Protein AF-A0A352C3V5-F1 (afdb_monomer)

pLDDT: mean 81.58, std 19.09, range [42.34, 98.75]

Foldseek 3Di:
DPPPPVVVVVVVVVVVVVVPPPPVVVVVPPCQLVVLVVCVVVLVLVVSLVRHPQLLSVLQSCVSVVVLVSNLVSLVVPDALSSLQSNLSSCVSVVVLVSSLVSLVVSCVRPVPPVVSVVSNVVSVVVVVVVVVVVVVVVVVVVVVVVVVVVVVVVVVVVVVVVVVVVPPDDPPVVVVVVVVCCVPDVVVVVVVVVVVVVVVVD

Secondary structure (DSSP, 8-state):
--SSSHHHHHHHHHTTTTTTS-THHHHHHHHHHHHHHHHHHTT-HHHHHHH--SHHHHHHHHHHTT-HHHHHHHTTT--SHHHHHHHHHHHHHTT-HHHHHHHHHHHHHH-TT-HHHHHHHHHHHHHHHHHHHHHHHHHHHHHHHHHHHHHHHHHHHHHHHHHHHHT--SHHHHHHHHHHTTTTT-HHHHHHHHHHHHHHTT-

Nearest PDB structures (foldseek):
  3rkv-assembly1_A  TM=8.839E-01  e=2.335E-01  Caenorhabditis elegans
  2pl2-assembly1_B  TM=7.282E-01  e=9.217E-02  Thermus thermophilus HB27
  3mkq-assembly1_E  TM=7.361E-01  e=1.280E-01  Saccharomyces cerevisiae YJM789
  3mkq-assembly1_A  TM=6.758E-01  e=2.906E-01  Saccharomyces cerevisiae YJM789
  3mkq-assembly1_C  TM=7.157E-01  e=4.501E-01  Saccharomyces cerevisiae YJM789

Solvent-accessible surface area (backbone atoms only — not comparable to full-atom values): 10988 Å² total; per-residue (Å²): 144,74,81,75,66,64,63,62,59,57,59,58,55,65,62,54,71,68,73,66,70,62,76,59,63,68,57,59,80,73,40,49,54,54,56,15,46,52,30,42,75,71,66,40,18,68,62,13,27,73,46,30,78,52,45,60,57,18,11,54,23,20,40,73,51,65,37,30,68,59,10,35,62,40,24,67,79,49,83,50,39,67,34,22,36,53,29,14,52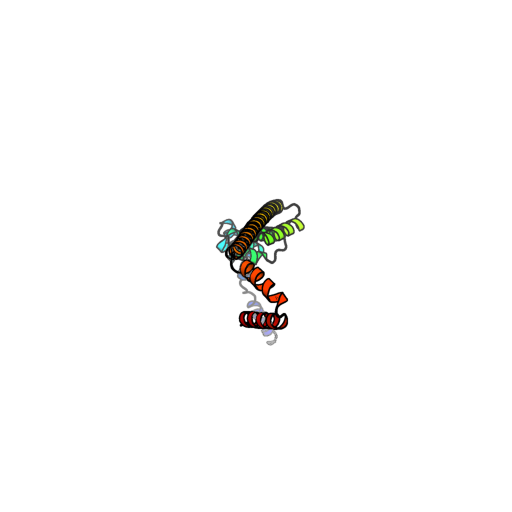,22,27,44,74,72,66,39,54,72,61,12,43,53,24,19,51,52,14,42,70,72,35,76,77,48,60,68,39,55,51,52,33,54,54,51,54,54,52,51,51,52,52,52,52,52,52,50,53,53,50,52,49,51,51,53,54,52,52,50,53,51,53,52,51,52,50,52,51,54,52,52,50,52,52,57,57,65,73,63,80,66,72,62,66,60,47,50,60,59,49,58,69,45,58,84,78,45,66,69,64,51,53,55,54,52,52,52,53,55,53,65,73,75,110

Sequence (203 aa):
MVSEIMGIALIKIVLFQFLMMPLFAASFWKNDNQEAYDLFQKGQYDKAHEQFLDSAWKGVAAYRAKDYLNAVQHLSQAETADDFYNLGNALAQMGQIEEAIKAYRKTLVIDAQHVDAAFNLQLLEHEQQKQEEQRKKEEEEKKRQEEQKRKEEEQRRKEEQKKQEQNTPGQNQQNNEQWLNFVDEDPAGLLKEKFKRDYQKSQ

Radius of gyration: 44.94 Å; Cα contacts (8 Å, |Δi|>4): 144; chains: 1; bounding box: 118×33×116 Å

Structure (mmCIF, N/CA/C/O backbone):
data_AF-A0A352C3V5-F1
#
_entry.id   AF-A0A352C3V5-F1
#
loop_
_atom_site.group_PDB
_atom_site.id
_atom_site.type_symbol
_atom_site.label_atom_id
_atom_site.label_alt_id
_atom_site.label_comp_id
_atom_site.label_asym_id
_atom_site.label_entity_id
_atom_site.label_seq_id
_atom_site.pdbx_PDB_ins_code
_atom_site.Cartn_x
_atom_site.Cartn_y
_atom_site.Cartn_z
_atom_site.occupancy
_atom_site.B_iso_or_equiv
_atom_site.auth_seq_id
_atom_site.auth_comp_id
_atom_site.auth_asym_id
_atom_site.auth_atom_id
_atom_site.pdbx_PDB_model_num
ATOM 1 N N . MET A 1 1 ? 78.768 -10.742 -32.906 1.00 56.84 1 MET A N 1
ATOM 2 C CA . MET A 1 1 ? 77.480 -10.165 -33.354 1.00 56.84 1 MET A CA 1
ATOM 3 C C . MET A 1 1 ? 76.361 -11.213 -33.303 1.00 56.84 1 MET A C 1
ATOM 5 O O . MET A 1 1 ? 75.769 -11.515 -34.326 1.00 56.84 1 MET A O 1
ATOM 9 N N . VAL A 1 2 ? 76.090 -11.817 -32.137 1.00 55.94 2 VAL A N 1
ATOM 10 C CA . VAL A 1 2 ? 75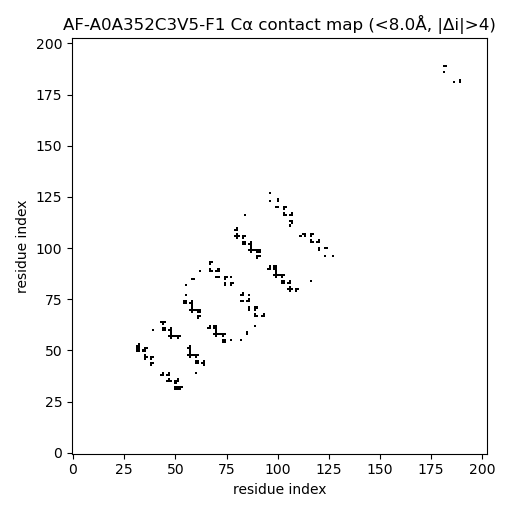.030 -12.852 -32.003 1.00 55.94 2 VAL A CA 1
ATOM 11 C C . VAL A 1 2 ? 74.112 -12.588 -30.792 1.00 55.94 2 VAL A C 1
ATOM 13 O O . VAL A 1 2 ? 73.089 -13.240 -30.632 1.00 55.94 2 VAL A O 1
ATOM 16 N N . SER A 1 3 ? 74.402 -11.580 -29.963 1.00 56.62 3 SER A N 1
ATOM 17 C CA . SER A 1 3 ? 73.650 -11.293 -28.732 1.00 56.62 3 SER A CA 1
ATOM 18 C C . SER A 1 3 ? 72.483 -10.307 -28.887 1.00 56.62 3 SER A C 1
ATOM 20 O O . SER A 1 3 ? 71.685 -10.198 -27.965 1.00 56.62 3 SER A O 1
ATOM 22 N N . GLU A 1 4 ? 72.326 -9.620 -30.024 1.00 54.12 4 GLU A N 1
ATOM 23 C CA . GLU A 1 4 ? 71.275 -8.592 -30.191 1.00 54.12 4 GLU A CA 1
ATOM 24 C C . GLU A 1 4 ? 69.998 -9.088 -30.894 1.00 54.12 4 GLU A C 1
ATOM 26 O O . GLU A 1 4 ? 68.962 -8.433 -30.826 1.00 54.12 4 GLU A O 1
ATOM 31 N N . ILE A 1 5 ? 70.011 -10.274 -31.513 1.00 55.06 5 ILE A N 1
ATOM 32 C CA . ILE A 1 5 ? 68.856 -10.772 -32.288 1.00 55.06 5 ILE A CA 1
ATOM 33 C C . ILE A 1 5 ? 67.866 -11.572 -31.414 1.00 55.06 5 ILE A C 1
ATOM 35 O O . ILE A 1 5 ? 66.671 -11.604 -31.707 1.00 55.06 5 ILE A O 1
ATOM 39 N N . MET A 1 6 ? 68.302 -12.150 -30.285 1.00 53.78 6 MET A N 1
ATOM 40 C CA . MET A 1 6 ? 67.405 -12.917 -29.400 1.00 53.78 6 MET A CA 1
ATOM 41 C C . MET A 1 6 ? 66.471 -12.053 -28.534 1.00 53.78 6 MET A C 1
ATOM 43 O O . MET A 1 6 ? 65.402 -12.523 -28.148 1.00 53.78 6 MET A O 1
ATOM 47 N N . GLY A 1 7 ? 66.810 -10.785 -28.269 1.00 48.66 7 GLY A N 1
ATOM 48 C CA . GLY A 1 7 ? 65.969 -9.890 -27.458 1.00 48.66 7 GLY A CA 1
ATOM 49 C C . GLY A 1 7 ? 64.680 -9.440 -28.158 1.00 48.66 7 GLY A C 1
ATOM 50 O O . GLY A 1 7 ? 63.644 -9.270 -27.520 1.00 48.66 7 GLY A O 1
ATOM 51 N N . ILE A 1 8 ? 64.706 -9.312 -29.488 1.00 50.62 8 ILE A N 1
ATOM 52 C CA . ILE A 1 8 ? 63.547 -8.859 -30.277 1.00 50.62 8 ILE A CA 1
ATOM 53 C C . ILE A 1 8 ? 62.562 -10.015 -30.540 1.00 50.62 8 ILE A C 1
ATOM 55 O O . ILE A 1 8 ? 61.361 -9.786 -30.696 1.00 50.62 8 ILE A O 1
ATOM 59 N N . ALA A 1 9 ? 63.035 -11.266 -30.532 1.00 51.03 9 ALA A N 1
ATOM 60 C CA . ALA A 1 9 ? 62.188 -12.442 -30.737 1.00 51.03 9 ALA A CA 1
ATOM 61 C C . ALA A 1 9 ? 61.285 -12.759 -29.525 1.00 51.03 9 ALA A C 1
ATOM 63 O O . ALA A 1 9 ? 60.145 -13.178 -29.712 1.00 51.03 9 ALA A O 1
ATOM 64 N N . LEU A 1 10 ? 61.738 -12.496 -28.292 1.00 49.19 10 LEU A N 1
ATOM 65 C CA . LEU A 1 10 ? 60.952 -12.764 -27.076 1.00 49.19 10 LEU A CA 1
ATOM 66 C C . LEU A 1 10 ? 59.860 -11.713 -26.803 1.00 49.19 10 LEU A C 1
ATOM 68 O O . LEU A 1 10 ? 58.781 -12.064 -26.330 1.00 49.19 10 LEU A O 1
ATOM 72 N N . ILE A 1 11 ? 60.072 -10.449 -27.183 1.00 48.44 11 ILE A N 1
ATOM 73 C CA . ILE A 1 11 ? 59.057 -9.386 -27.034 1.00 48.44 11 ILE A CA 1
ATOM 74 C C . ILE A 1 11 ? 57.885 -9.571 -28.016 1.00 48.44 11 ILE A C 1
ATOM 76 O O . ILE A 1 11 ? 56.749 -9.227 -27.695 1.00 48.44 11 ILE A O 1
ATOM 80 N N . LYS A 1 12 ? 58.111 -10.189 -29.183 1.00 46.47 12 LYS A N 1
ATOM 81 C CA . LYS A 1 12 ? 57.032 -10.468 -30.149 1.00 46.47 12 LYS A CA 1
ATOM 82 C C . LYS A 1 12 ? 56.140 -11.656 -29.771 1.00 46.47 12 LYS A C 1
ATOM 84 O O . LYS A 1 12 ? 55.017 -11.723 -30.260 1.00 46.47 12 LYS A O 1
ATOM 89 N N . ILE A 1 13 ? 56.591 -12.560 -28.898 1.00 51.34 13 ILE A N 1
ATOM 90 C CA . ILE A 1 13 ? 55.803 -13.738 -28.487 1.00 51.34 13 ILE A CA 1
ATOM 91 C C . ILE A 1 13 ? 54.943 -13.441 -27.246 1.00 51.34 13 ILE A C 1
ATOM 93 O O . ILE A 1 13 ? 53.818 -13.928 -27.163 1.00 51.34 13 ILE A O 1
ATOM 97 N N . VAL A 1 14 ? 55.375 -12.555 -26.341 1.00 49.22 14 VAL A N 1
ATOM 98 C CA . VAL A 1 14 ? 54.537 -12.119 -25.200 1.00 49.22 14 VAL A CA 1
ATOM 99 C C . VAL A 1 14 ? 53.409 -11.169 -25.639 1.00 49.22 14 VAL A C 1
ATOM 101 O O . VAL A 1 14 ? 52.323 -11.193 -25.066 1.00 49.22 14 VAL A O 1
ATOM 104 N N . LEU A 1 15 ? 53.596 -10.407 -26.723 1.00 49.50 15 LEU A N 1
ATOM 105 C CA . LEU A 1 15 ? 52.536 -9.577 -27.316 1.00 49.50 15 LEU A CA 1
ATOM 106 C C . LEU A 1 15 ? 51.502 -10.371 -28.135 1.00 49.50 15 LEU A C 1
ATOM 108 O O . LEU A 1 15 ? 50.443 -9.835 -28.455 1.00 49.50 15 LEU A O 1
ATOM 112 N N . PHE A 1 16 ? 51.761 -11.645 -28.447 1.00 50.09 16 PHE A N 1
ATOM 113 C CA . PHE A 1 16 ? 50.809 -12.491 -29.173 1.00 50.09 16 PHE A CA 1
ATOM 114 C C . PHE A 1 16 ? 49.821 -13.219 -28.243 1.00 50.09 16 PHE A C 1
ATOM 116 O O . PHE A 1 16 ? 48.714 -13.543 -28.663 1.00 50.09 16 PHE A O 1
ATOM 123 N N . GLN A 1 17 ? 50.149 -13.410 -26.959 1.00 49.31 17 GLN A N 1
ATOM 124 C CA . GLN A 1 17 ? 49.212 -14.006 -25.990 1.00 49.31 17 GLN A CA 1
ATOM 125 C C . GLN A 1 17 ? 48.148 -13.031 -25.463 1.00 49.31 17 GLN A C 1
ATOM 127 O O . GLN A 1 17 ? 47.177 -13.467 -24.853 1.00 49.31 17 GLN A O 1
ATOM 132 N N . PHE A 1 18 ? 48.279 -11.731 -25.737 1.00 50.84 18 PHE A N 1
ATOM 133 C CA . PHE A 1 18 ? 47.249 -10.735 -25.417 1.00 50.84 18 PHE A CA 1
ATOM 134 C C . PHE A 1 18 ? 46.316 -10.415 -26.599 1.00 50.84 18 PHE A C 1
ATOM 136 O O . PHE A 1 18 ? 45.373 -9.644 -26.444 1.00 50.84 18 PHE A O 1
ATOM 143 N N . LEU A 1 19 ? 46.538 -11.031 -27.768 1.00 50.50 19 LEU A N 1
ATOM 144 C CA . LEU A 1 19 ? 45.722 -10.848 -28.977 1.00 50.50 19 LEU A CA 1
ATOM 145 C C . LEU A 1 19 ? 44.717 -11.995 -29.206 1.00 50.50 19 LEU A C 1
ATOM 147 O O . LEU A 1 19 ? 44.298 -12.253 -30.328 1.00 50.50 19 LEU A O 1
ATOM 151 N N . MET A 1 20 ? 44.354 -12.701 -28.137 1.00 54.84 20 MET A N 1
ATOM 152 C CA . MET A 1 20 ? 43.269 -13.685 -28.100 1.00 54.84 20 MET A CA 1
ATOM 153 C C . MET A 1 20 ? 42.419 -13.488 -26.835 1.00 54.84 20 MET A C 1
ATOM 155 O O . MET A 1 20 ? 41.923 -14.448 -26.254 1.00 54.84 20 MET A O 1
ATOM 159 N N . MET A 1 21 ? 42.225 -12.242 -26.378 1.00 57.19 21 MET A N 1
ATOM 160 C CA . MET A 1 21 ? 41.003 -11.963 -25.620 1.00 57.19 21 MET A CA 1
ATOM 161 C C . MET A 1 21 ? 39.846 -12.145 -26.606 1.00 57.19 21 MET A C 1
ATOM 163 O O . MET A 1 21 ? 39.818 -11.454 -27.628 1.00 57.19 21 MET A O 1
ATOM 167 N N . PRO A 1 22 ? 38.928 -13.098 -26.380 1.00 56.19 22 PRO A N 1
ATOM 168 C CA . PRO A 1 22 ? 37.869 -13.346 -27.333 1.00 56.19 22 PRO A CA 1
ATOM 169 C C . PRO A 1 22 ? 37.024 -12.075 -27.445 1.00 56.19 22 PRO A C 1
ATOM 171 O O . PRO A 1 22 ? 36.524 -11.555 -26.447 1.00 56.19 22 PRO A O 1
ATOM 174 N N . LEU A 1 23 ? 36.808 -11.612 -28.678 1.00 51.09 23 LEU A N 1
ATOM 175 C CA . LEU A 1 23 ? 35.858 -10.545 -29.026 1.00 51.09 23 LEU A CA 1
ATOM 176 C C . LEU A 1 23 ? 34.419 -10.825 -28.524 1.00 51.09 23 LEU A C 1
ATOM 178 O O . LEU A 1 23 ? 33.556 -9.957 -28.603 1.00 51.09 23 LEU A O 1
ATOM 182 N N . PHE A 1 24 ? 34.163 -12.005 -27.950 1.00 52.75 24 PHE A N 1
ATOM 183 C CA . PHE A 1 24 ? 32.934 -12.351 -27.238 1.00 52.75 24 PHE A CA 1
ATOM 184 C C . PHE A 1 24 ? 32.713 -11.569 -25.941 1.00 52.75 24 PHE A C 1
ATOM 186 O O . PHE A 1 24 ? 31.561 -11.361 -25.573 1.00 52.75 24 PHE A O 1
ATOM 193 N N . ALA A 1 25 ? 33.761 -11.075 -25.271 1.00 49.25 25 ALA A N 1
ATOM 194 C CA . ALA A 1 25 ? 33.564 -10.280 -24.059 1.00 49.25 25 ALA A CA 1
ATOM 195 C C . ALA A 1 25 ? 32.807 -8.971 -24.354 1.00 49.25 25 ALA A C 1
ATOM 197 O O . ALA A 1 25 ? 32.000 -8.533 -23.549 1.00 49.25 25 ALA A O 1
ATOM 198 N N . ALA A 1 26 ? 32.981 -8.370 -25.534 1.00 42.34 26 ALA A N 1
ATOM 199 C CA . ALA A 1 26 ? 32.287 -7.130 -25.883 1.00 42.34 26 ALA A CA 1
ATOM 200 C C . ALA A 1 26 ? 30.808 -7.336 -26.281 1.00 42.34 26 ALA A C 1
ATOM 202 O O . ALA A 1 26 ? 30.010 -6.417 -26.117 1.00 42.34 26 ALA A O 1
ATOM 203 N N . SER A 1 27 ? 30.428 -8.528 -26.769 1.00 50.97 27 SER A N 1
ATOM 204 C CA . SER A 1 27 ? 29.013 -8.886 -27.004 1.00 50.97 27 SER A CA 1
ATOM 205 C C . SER A 1 27 ? 28.277 -9.270 -25.719 1.00 50.97 27 SER A C 1
ATOM 207 O O . SER A 1 27 ? 27.066 -9.101 -25.645 1.00 50.97 27 SER A O 1
ATOM 209 N N . PHE A 1 28 ? 29.007 -9.742 -24.706 1.00 52.03 28 PHE A N 1
ATOM 210 C CA . PHE A 1 28 ? 28.458 -10.172 -23.420 1.00 52.03 28 PHE A CA 1
ATOM 211 C C . PHE A 1 28 ? 27.868 -9.008 -22.605 1.00 52.03 28 PHE A C 1
ATOM 213 O O . PHE A 1 28 ? 26.793 -9.129 -22.055 1.00 52.03 28 PHE A O 1
ATOM 220 N N . TRP A 1 29 ? 28.507 -7.834 -22.578 1.00 51.47 29 TRP A N 1
ATOM 221 C CA . TRP A 1 29 ? 28.083 -6.736 -21.687 1.00 51.47 29 TRP A CA 1
ATOM 222 C C . TRP A 1 29 ? 27.046 -5.770 -22.280 1.00 51.47 29 TRP A C 1
ATOM 224 O O . TRP A 1 29 ? 26.610 -4.848 -21.594 1.00 51.47 29 TRP A O 1
ATOM 234 N N . LYS A 1 30 ? 26.675 -5.918 -23.559 1.00 51.06 30 LYS A N 1
ATOM 235 C CA . LYS A 1 30 ? 25.837 -4.929 -24.264 1.00 51.06 30 LYS A CA 1
ATOM 236 C C . LYS A 1 30 ? 24.496 -5.472 -24.771 1.00 51.06 30 LYS A C 1
ATOM 238 O O . LYS A 1 30 ? 23.677 -4.670 -25.207 1.00 51.06 30 LYS A O 1
ATOM 243 N N . ASN A 1 31 ? 24.265 -6.787 -24.700 1.00 58.75 31 ASN A N 1
ATOM 244 C CA . ASN A 1 31 ? 23.056 -7.436 -25.226 1.00 58.75 31 ASN A CA 1
ATOM 245 C C . ASN A 1 31 ? 22.080 -7.935 -24.139 1.00 58.75 31 ASN A C 1
ATOM 247 O O . ASN A 1 31 ? 20.909 -8.145 -24.433 1.00 58.75 31 ASN A O 1
ATOM 251 N N . ASP A 1 32 ? 22.516 -8.076 -22.885 1.00 63.25 32 ASP A N 1
ATOM 252 C CA . ASP A 1 32 ? 21.699 -8.723 -21.841 1.00 63.25 32 ASP A CA 1
ATOM 253 C C . ASP A 1 32 ? 20.370 -7.990 -21.576 1.00 63.25 32 ASP A C 1
ATOM 255 O O . ASP A 1 32 ? 19.311 -8.605 -21.471 1.00 63.25 32 ASP A O 1
ATOM 259 N N . ASN A 1 33 ? 20.383 -6.651 -21.586 1.00 73.00 33 ASN A N 1
ATOM 260 C CA . ASN A 1 33 ? 19.151 -5.867 -21.455 1.00 73.00 33 ASN A CA 1
ATOM 261 C C . ASN A 1 33 ? 18.271 -5.909 -22.715 1.00 73.00 33 ASN A C 1
ATOM 263 O O . ASN A 1 33 ? 17.070 -5.673 -22.613 1.00 73.00 33 ASN A O 1
ATOM 267 N N . GLN A 1 34 ? 18.838 -6.182 -23.894 1.00 80.69 34 GLN A N 1
ATOM 268 C CA . GLN A 1 34 ? 18.073 -6.238 -25.139 1.00 80.69 34 GLN A CA 1
ATOM 269 C C . GLN A 1 34 ? 17.251 -7.529 -25.216 1.00 80.69 34 GLN A C 1
ATOM 271 O O . GLN A 1 34 ? 16.076 -7.470 -25.566 1.00 80.69 34 GLN A O 1
ATOM 276 N N . GLU A 1 35 ? 17.819 -8.671 -24.820 1.00 85.88 35 GLU A N 1
ATOM 277 C CA . GLU A 1 35 ? 17.061 -9.925 -24.719 1.00 85.88 35 GLU A CA 1
ATOM 278 C C . GLU A 1 35 ? 15.945 -9.822 -23.667 1.00 85.88 35 GLU A C 1
ATOM 280 O O . GLU A 1 35 ? 14.788 -10.144 -23.955 1.00 85.88 35 GLU A O 1
ATOM 285 N N . ALA A 1 36 ? 16.260 -9.290 -22.481 1.00 88.81 36 ALA A N 1
ATOM 286 C CA . ALA A 1 36 ? 15.272 -9.054 -21.430 1.00 88.81 36 ALA A CA 1
ATOM 287 C C . ALA A 1 36 ? 14.145 -8.116 -21.899 1.00 88.81 36 ALA A C 1
ATOM 289 O O . ALA A 1 36 ? 12.965 -8.363 -21.636 1.00 88.81 36 ALA A O 1
ATOM 290 N N . TYR A 1 37 ? 14.486 -7.070 -22.658 1.00 87.88 37 TYR A N 1
ATOM 291 C CA . TYR A 1 37 ? 13.506 -6.169 -23.256 1.00 87.88 37 TYR A CA 1
ATOM 292 C C . TYR A 1 37 ? 12.655 -6.864 -24.324 1.00 87.88 37 TYR A C 1
ATOM 294 O O . TYR A 1 37 ? 11.437 -6.697 -24.330 1.00 87.88 37 TYR A O 1
ATOM 302 N N . ASP A 1 38 ? 13.239 -7.703 -25.179 1.00 89.88 38 ASP A N 1
ATOM 303 C CA . ASP A 1 38 ? 12.486 -8.497 -26.154 1.00 89.88 38 ASP A CA 1
ATOM 304 C C . ASP A 1 38 ? 11.498 -9.453 -25.467 1.00 89.88 38 ASP A C 1
ATOM 306 O O . ASP A 1 38 ? 10.365 -9.620 -25.931 1.00 89.88 38 ASP A O 1
ATOM 310 N N . LEU A 1 39 ? 11.898 -10.079 -24.355 1.00 93.69 39 LEU A N 1
ATOM 311 C CA . LEU A 1 39 ? 11.007 -10.891 -23.521 1.00 93.69 39 LEU A CA 1
ATOM 312 C C . LEU A 1 39 ? 9.877 -10.044 -22.934 1.00 93.69 39 LEU A C 1
ATOM 314 O O . LEU A 1 39 ? 8.713 -10.446 -23.006 1.00 93.69 39 LEU A O 1
ATOM 318 N N . PHE A 1 40 ? 10.200 -8.857 -22.421 1.00 92.19 40 PHE A N 1
ATOM 319 C CA . PHE A 1 40 ? 9.226 -7.910 -21.889 1.00 92.19 40 PHE A CA 1
ATOM 320 C C . PHE A 1 40 ? 8.199 -7.491 -22.953 1.00 92.19 40 PHE A C 1
ATOM 322 O O . PHE A 1 40 ? 6.996 -7.525 -22.697 1.00 92.19 40 PHE A O 1
ATOM 329 N N . GLN A 1 41 ? 8.643 -7.172 -24.173 1.00 92.12 41 GLN A N 1
ATOM 330 C CA . GLN A 1 41 ? 7.762 -6.815 -25.293 1.00 92.12 41 GLN A CA 1
ATOM 331 C C . GLN A 1 41 ? 6.864 -7.979 -25.728 1.00 92.12 41 GLN A C 1
ATOM 333 O O . GLN A 1 41 ? 5.713 -7.776 -26.111 1.00 92.12 41 GLN A O 1
ATOM 338 N N . LYS A 1 42 ? 7.356 -9.218 -25.622 1.00 96.25 42 LYS A N 1
ATOM 339 C CA . LYS A 1 42 ? 6.574 -10.442 -25.870 1.00 96.25 42 LYS A CA 1
ATOM 340 C C . LYS A 1 42 ? 5.623 -10.796 -24.718 1.00 96.25 42 LYS A C 1
ATOM 342 O O . LYS A 1 42 ? 4.948 -11.821 -24.799 1.00 96.25 42 LYS A O 1
ATOM 347 N N . GLY A 1 43 ? 5.584 -10.001 -23.647 1.00 94.12 43 GLY A N 1
ATOM 348 C CA . GLY A 1 43 ? 4.766 -10.249 -22.459 1.00 94.12 43 GLY A CA 1
ATOM 349 C C . GLY A 1 43 ? 5.294 -11.360 -21.547 1.00 94.12 43 GLY A C 1
ATOM 350 O O . GLY A 1 43 ? 4.584 -11.802 -20.649 1.00 94.12 43 GLY A O 1
ATOM 351 N N . GLN A 1 44 ? 6.527 -11.831 -21.758 1.00 96.88 44 GLN A N 1
ATOM 352 C CA . GLN A 1 44 ? 7.168 -12.859 -20.931 1.00 96.88 44 GLN A CA 1
ATOM 353 C C . GLN A 1 44 ? 7.819 -12.217 -19.701 1.00 96.88 44 GLN A C 1
ATOM 355 O O . GLN A 1 44 ? 9.037 -12.254 -19.535 1.00 96.88 44 GLN A O 1
ATOM 360 N N . TYR A 1 45 ? 6.996 -11.591 -18.860 1.00 96.25 45 TYR A N 1
ATOM 361 C CA . TYR A 1 45 ? 7.458 -10.755 -17.755 1.00 96.25 45 TYR A CA 1
ATOM 362 C C . TYR A 1 45 ? 8.225 -11.528 -16.679 1.00 96.25 45 TYR A C 1
ATOM 364 O O . TYR A 1 45 ? 9.233 -11.012 -16.205 1.00 96.25 45 TYR A O 1
ATOM 372 N N . ASP A 1 46 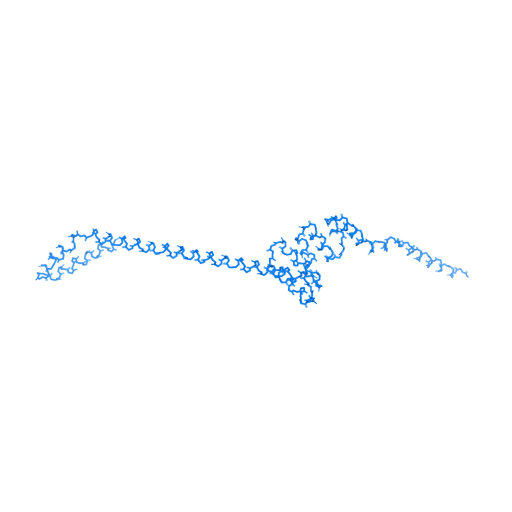? 7.813 -12.766 -16.376 1.00 95.25 46 ASP A N 1
ATOM 373 C CA . ASP A 1 46 ? 8.505 -13.651 -15.424 1.00 95.25 46 ASP A CA 1
ATOM 374 C C . ASP A 1 46 ? 9.979 -13.834 -15.815 1.00 95.25 46 ASP A C 1
ATOM 376 O O . ASP A 1 46 ? 10.894 -13.616 -15.032 1.00 95.25 46 ASP A O 1
ATOM 380 N N . LYS A 1 47 ? 10.237 -14.132 -17.092 1.00 94.38 47 LYS A N 1
ATOM 381 C CA . LYS A 1 47 ? 11.610 -14.295 -17.589 1.00 94.38 47 LYS A CA 1
ATOM 382 C C . LYS A 1 47 ? 12.338 -12.961 -17.713 1.00 94.38 47 LYS A C 1
ATOM 384 O O . LYS A 1 47 ? 13.537 -12.885 -17.471 1.00 94.38 47 LYS A O 1
ATOM 389 N N . ALA A 1 48 ? 11.626 -11.911 -18.120 1.00 92.94 48 ALA A N 1
ATOM 390 C CA . ALA A 1 48 ? 12.226 -10.601 -18.324 1.00 92.94 48 ALA A CA 1
ATOM 391 C C . ALA A 1 48 ? 12.810 -10.037 -17.020 1.00 92.94 48 ALA A C 1
ATOM 393 O O . ALA A 1 48 ? 13.930 -9.531 -17.030 1.00 92.94 48 ALA A O 1
ATOM 394 N N . HIS A 1 49 ? 12.098 -10.151 -15.890 1.00 90.12 49 HIS A N 1
ATOM 395 C CA . HIS A 1 49 ? 12.582 -9.590 -14.623 1.00 90.12 49 HIS A CA 1
ATOM 396 C C . HIS A 1 49 ? 13.778 -10.351 -14.034 1.00 90.12 49 HIS A C 1
ATOM 398 O O . HIS A 1 49 ? 14.557 -9.770 -13.280 1.00 90.12 49 HIS A O 1
ATOM 404 N N . GLU A 1 50 ? 13.958 -11.626 -14.384 1.00 90.88 50 GLU A N 1
ATOM 405 C CA . GLU A 1 50 ? 15.158 -12.389 -14.028 1.00 90.88 50 GLU A CA 1
ATOM 406 C C . GLU A 1 50 ? 16.383 -11.945 -14.840 1.00 90.88 50 GLU A C 1
ATOM 408 O O . GLU A 1 50 ? 17.501 -11.957 -14.321 1.00 90.88 50 GLU A O 1
ATOM 413 N N . GLN A 1 51 ? 16.174 -11.535 -16.098 1.00 90.62 51 GLN A N 1
ATOM 414 C CA . GLN A 1 51 ? 17.251 -11.225 -17.042 1.00 90.62 51 GLN A CA 1
ATOM 415 C C . GLN A 1 51 ? 17.672 -9.755 -17.085 1.00 90.62 51 GLN A C 1
ATOM 417 O O . GLN A 1 51 ? 18.829 -9.480 -17.403 1.00 90.62 51 GLN A O 1
ATOM 422 N N . PHE A 1 52 ? 16.778 -8.805 -16.784 1.00 90.69 52 PHE A N 1
ATOM 423 C CA . PHE A 1 52 ? 17.166 -7.393 -16.731 1.00 90.69 52 PHE A CA 1
ATOM 424 C C . PHE A 1 52 ? 18.354 -7.212 -15.788 1.00 90.69 52 PHE A C 1
ATOM 426 O O . PHE A 1 52 ? 18.414 -7.848 -14.747 1.00 90.69 52 PHE A O 1
ATOM 433 N N . LEU A 1 53 ? 19.309 -6.347 -16.117 1.00 88.81 53 LEU A N 1
ATOM 434 C CA . LEU A 1 53 ? 20.388 -6.000 -15.183 1.00 88.81 53 LEU A CA 1
ATOM 435 C C . LEU A 1 53 ? 20.039 -4.753 -14.370 1.00 88.81 53 LEU A C 1
ATOM 437 O O . LEU A 1 53 ? 20.399 -4.653 -13.198 1.00 88.81 53 LEU A O 1
ATOM 441 N N . ASP A 1 54 ? 19.309 -3.831 -14.993 1.00 88.31 54 ASP A N 1
ATOM 442 C CA . ASP A 1 54 ? 18.852 -2.596 -14.374 1.00 88.31 54 ASP A CA 1
ATOM 443 C C . ASP A 1 54 ? 17.737 -2.855 -13.347 1.00 88.31 54 ASP A C 1
ATOM 445 O O . ASP A 1 54 ? 16.752 -3.541 -13.634 1.00 88.31 54 ASP A O 1
ATOM 449 N N . SER A 1 55 ? 17.894 -2.309 -12.138 1.00 92.19 55 SER A N 1
ATOM 450 C CA . SER A 1 55 ? 16.974 -2.576 -11.026 1.00 92.19 55 SER A CA 1
ATOM 451 C C . SER A 1 55 ? 15.578 -2.002 -11.274 1.00 92.19 55 SER A C 1
ATOM 453 O O . SER A 1 55 ? 14.589 -2.647 -10.925 1.00 92.19 55 SER A O 1
ATOM 455 N N . ALA A 1 56 ? 15.469 -0.837 -11.919 1.00 89.88 56 ALA A N 1
ATOM 456 C CA . ALA A 1 56 ? 14.171 -0.252 -12.232 1.00 89.88 56 ALA A CA 1
ATOM 457 C C . ALA A 1 56 ? 13.416 -1.128 -13.241 1.00 89.88 56 ALA A C 1
ATOM 459 O O . ALA A 1 56 ? 12.263 -1.494 -13.005 1.00 89.88 56 ALA A O 1
ATOM 460 N N . TRP A 1 57 ? 14.087 -1.583 -14.304 1.00 92.94 57 TRP A N 1
ATOM 461 C CA . TRP A 1 57 ? 13.490 -2.503 -15.277 1.00 92.94 57 TRP A CA 1
ATOM 462 C C . TRP A 1 57 ? 13.133 -3.869 -14.690 1.00 92.94 57 TRP A C 1
ATOM 464 O O . TRP A 1 57 ? 12.063 -4.393 -15.013 1.00 92.94 57 TRP A O 1
ATOM 474 N N . LYS A 1 58 ? 13.951 -4.423 -13.782 1.00 95.25 58 LYS A N 1
ATOM 475 C CA 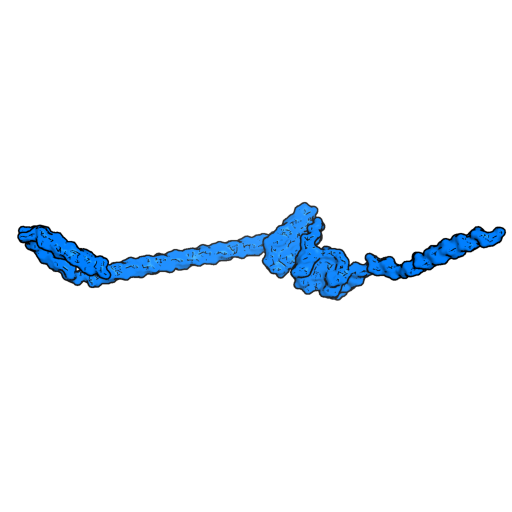. LYS A 1 58 ? 13.563 -5.612 -13.001 1.00 95.25 58 LYS A CA 1
ATOM 476 C C . LYS A 1 58 ? 12.269 -5.368 -12.240 1.00 95.25 58 LYS A C 1
ATOM 478 O O . LYS A 1 58 ? 11.361 -6.190 -12.300 1.00 95.25 58 LYS A O 1
ATOM 483 N N . GLY A 1 59 ? 12.168 -4.229 -11.557 1.00 95.25 59 GLY A N 1
ATOM 484 C CA . GLY A 1 59 ? 10.986 -3.854 -10.793 1.00 95.25 59 GLY A CA 1
ATOM 485 C C . GLY A 1 59 ? 9.731 -3.732 -11.652 1.00 95.25 59 GLY A C 1
ATOM 486 O O . GLY A 1 59 ? 8.691 -4.305 -11.326 1.00 95.25 59 GLY A O 1
ATOM 487 N N . VAL A 1 60 ? 9.836 -3.048 -12.793 1.00 95.56 60 VAL A N 1
ATOM 488 C CA . VAL A 1 60 ? 8.734 -2.895 -13.754 1.00 95.56 60 VAL A CA 1
ATOM 489 C C . VAL A 1 60 ? 8.314 -4.247 -14.332 1.00 95.56 60 VAL A C 1
ATOM 491 O O . VAL A 1 60 ? 7.120 -4.538 -14.415 1.00 95.56 60 VAL A O 1
ATOM 494 N N . ALA A 1 61 ? 9.266 -5.098 -14.713 1.00 95.62 61 ALA A N 1
ATOM 495 C CA . ALA A 1 61 ? 8.978 -6.434 -15.222 1.00 95.62 61 ALA A CA 1
ATOM 496 C C . ALA A 1 61 ? 8.339 -7.335 -14.153 1.00 95.62 61 ALA A C 1
ATOM 498 O O . ALA A 1 61 ? 7.319 -7.961 -14.436 1.00 95.62 61 ALA A O 1
ATOM 499 N N . ALA A 1 62 ? 8.842 -7.323 -12.917 1.00 97.19 62 ALA A N 1
ATOM 500 C CA . ALA A 1 62 ? 8.252 -8.055 -11.797 1.00 97.19 62 ALA A CA 1
ATOM 501 C C . ALA A 1 62 ? 6.816 -7.579 -11.508 1.00 97.19 62 ALA A C 1
ATOM 503 O O . ALA A 1 62 ? 5.904 -8.391 -11.360 1.00 97.19 62 ALA A O 1
ATOM 504 N N . TYR A 1 63 ? 6.562 -6.265 -11.553 1.00 97.56 63 TYR A N 1
ATOM 505 C CA . TYR A 1 63 ? 5.209 -5.718 -11.416 1.00 97.56 63 TYR A CA 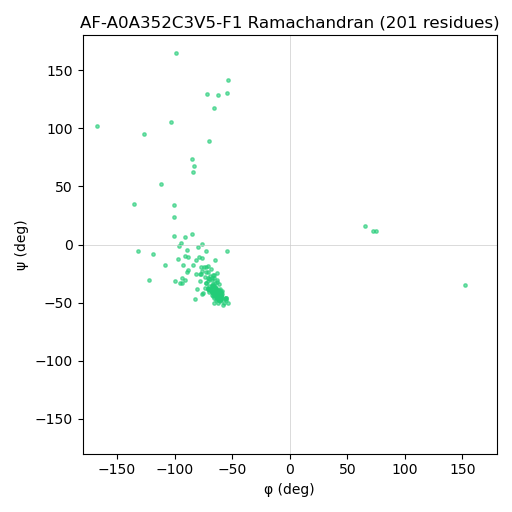1
ATOM 506 C C . TYR A 1 63 ? 4.265 -6.246 -12.505 1.00 97.56 63 TYR A C 1
ATOM 508 O O . TYR A 1 63 ? 3.131 -6.639 -12.221 1.00 97.56 63 TYR A O 1
ATOM 516 N N . ARG A 1 64 ? 4.725 -6.289 -13.763 1.00 95.94 64 ARG A N 1
ATOM 517 C CA . ARG A 1 64 ? 3.945 -6.830 -14.890 1.00 95.94 64 ARG A CA 1
ATOM 518 C C . ARG A 1 64 ? 3.717 -8.340 -14.776 1.00 95.94 64 ARG A C 1
ATOM 520 O O . ARG A 1 64 ? 2.659 -8.812 -15.188 1.00 95.94 64 ARG A O 1
ATOM 527 N N . ALA A 1 65 ? 4.651 -9.063 -14.163 1.00 97.12 65 ALA A N 1
ATOM 528 C CA . ALA A 1 65 ? 4.510 -10.468 -13.780 1.00 97.12 65 ALA A CA 1
ATOM 529 C C . ALA A 1 65 ? 3.567 -10.683 -12.576 1.00 97.12 65 ALA A C 1
ATOM 531 O O . ALA A 1 65 ? 3.236 -11.817 -12.246 1.00 97.12 65 ALA A O 1
ATOM 532 N N . LYS A 1 66 ? 3.078 -9.602 -11.943 1.00 97.38 66 LYS A N 1
ATOM 533 C CA . LYS A 1 66 ? 2.313 -9.607 -10.680 1.00 97.38 66 LYS A CA 1
ATOM 534 C C . LYS A 1 66 ? 3.114 -10.090 -9.469 1.00 97.38 66 LYS A C 1
ATOM 536 O O . LYS A 1 66 ? 2.540 -10.363 -8.416 1.00 97.38 66 LYS A O 1
ATOM 541 N N . ASP A 1 67 ? 4.434 -10.134 -9.591 1.00 97.62 67 ASP A N 1
ATOM 542 C CA . ASP A 1 67 ? 5.346 -10.357 -8.479 1.00 97.62 67 ASP A CA 1
ATOM 543 C C . ASP A 1 67 ? 5.640 -9.022 -7.785 1.00 97.62 67 ASP A C 1
ATOM 545 O O . ASP A 1 67 ? 6.688 -8.389 -7.946 1.00 97.62 67 ASP A O 1
ATOM 549 N N . TYR A 1 68 ? 4.643 -8.540 -7.046 1.00 98.00 68 TYR A N 1
ATOM 550 C CA . TYR A 1 68 ? 4.702 -7.218 -6.430 1.00 98.00 68 TYR A CA 1
ATOM 551 C C . TYR A 1 68 ? 5.758 -7.124 -5.328 1.00 98.00 68 TYR A C 1
ATOM 553 O O . TYR A 1 68 ? 6.335 -6.057 -5.131 1.00 98.00 68 TYR A O 1
ATOM 561 N N . LEU A 1 69 ? 6.058 -8.234 -4.648 1.00 97.62 69 LEU A N 1
ATOM 562 C CA . LEU A 1 69 ? 7.081 -8.263 -3.608 1.00 97.62 69 LEU A CA 1
ATOM 563 C C . LEU A 1 69 ? 8.469 -8.009 -4.206 1.00 97.62 69 LEU A C 1
ATOM 565 O O . LEU A 1 69 ? 9.182 -7.121 -3.733 1.00 97.62 69 LEU A O 1
ATOM 569 N N . ASN A 1 70 ? 8.829 -8.733 -5.272 1.00 97.19 70 ASN A N 1
ATOM 570 C CA . ASN A 1 70 ? 10.094 -8.485 -5.961 1.00 97.19 70 ASN A CA 1
ATOM 571 C C . ASN A 1 70 ? 10.100 -7.116 -6.649 1.00 97.19 70 ASN A C 1
ATOM 573 O O . ASN A 1 70 ? 11.129 -6.440 -6.640 1.00 97.19 70 ASN A O 1
ATOM 577 N N . ALA A 1 71 ? 8.959 -6.648 -7.166 1.00 97.94 71 ALA A N 1
ATOM 578 C CA . ALA A 1 71 ? 8.854 -5.297 -7.714 1.00 97.94 71 ALA A CA 1
ATOM 579 C C . ALA A 1 71 ? 9.238 -4.226 -6.680 1.00 97.94 71 ALA A C 1
ATOM 581 O O . ALA A 1 71 ? 10.103 -3.393 -6.950 1.00 97.94 71 ALA A O 1
ATOM 582 N N . VAL A 1 72 ? 8.664 -4.287 -5.473 1.00 98.25 72 VAL A N 1
ATOM 583 C CA . VAL A 1 72 ? 9.002 -3.375 -4.367 1.00 98.25 72 VAL A CA 1
ATOM 584 C C . VAL A 1 72 ? 10.472 -3.502 -3.972 1.00 98.25 72 VAL A C 1
ATOM 586 O O . VAL A 1 72 ? 11.139 -2.491 -3.758 1.00 98.25 72 VAL A O 1
ATOM 589 N N . GLN A 1 73 ? 11.005 -4.724 -3.904 1.00 97.12 73 GLN A N 1
ATOM 590 C CA . GLN A 1 73 ? 12.407 -4.948 -3.554 1.00 97.12 73 GLN A CA 1
ATOM 591 C C . GLN A 1 73 ? 13.357 -4.289 -4.564 1.00 97.12 73 GLN A C 1
ATOM 593 O O . GLN A 1 73 ? 14.285 -3.578 -4.167 1.00 97.12 73 GLN A O 1
ATOM 598 N N . HIS A 1 74 ? 13.117 -4.483 -5.860 1.00 95.44 74 HIS A N 1
ATOM 599 C CA . HIS A 1 74 ? 13.939 -3.909 -6.925 1.00 95.44 74 HIS A CA 1
ATOM 600 C C . HIS A 1 74 ? 13.789 -2.386 -7.045 1.00 95.44 74 HIS A C 1
ATOM 602 O O . HIS A 1 74 ? 14.755 -1.705 -7.387 1.00 95.44 74 HIS A O 1
ATOM 608 N N . LEU A 1 75 ? 12.623 -1.840 -6.692 1.00 96.00 75 LEU A N 1
ATOM 609 C CA . LEU A 1 75 ? 12.344 -0.399 -6.689 1.00 96.00 75 LEU A CA 1
ATOM 610 C C . LEU A 1 75 ? 12.651 0.278 -5.341 1.00 96.00 75 LEU A C 1
ATOM 612 O O . LEU A 1 75 ? 12.375 1.461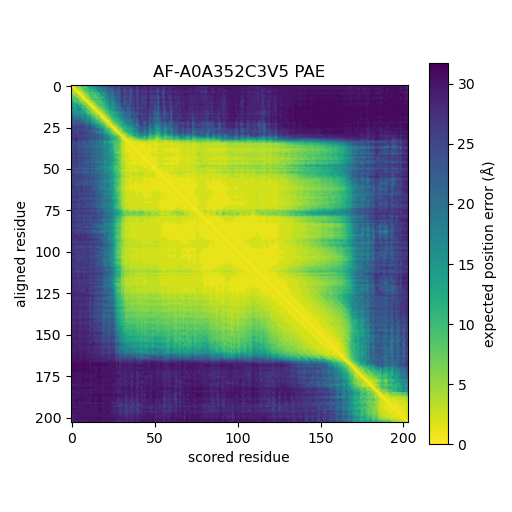 -5.160 1.00 96.00 75 LEU A O 1
ATOM 616 N N . SER A 1 76 ? 13.238 -0.441 -4.378 1.00 92.06 76 SER A N 1
ATOM 617 C CA . SER A 1 76 ? 13.538 0.101 -3.042 1.00 92.06 76 SER A CA 1
ATOM 618 C C . SER A 1 76 ? 14.544 1.258 -3.056 1.00 92.06 76 SER A C 1
ATOM 620 O O . SER A 1 76 ? 14.535 2.083 -2.143 1.00 92.06 76 SER A O 1
ATOM 622 N N . GLN A 1 77 ? 15.385 1.332 -4.092 1.00 91.00 77 GLN A N 1
ATOM 623 C CA . GLN A 1 77 ? 16.333 2.422 -4.344 1.00 91.00 77 GLN A CA 1
ATOM 624 C C . GLN A 1 77 ? 15.804 3.406 -5.400 1.00 91.00 77 GLN A C 1
ATOM 626 O O . GLN A 1 77 ? 16.575 3.900 -6.208 1.00 91.00 77 GLN A O 1
ATOM 631 N N . ALA A 1 78 ? 14.491 3.647 -5.451 1.00 88.75 78 ALA A N 1
ATOM 632 C CA . ALA A 1 78 ? 13.894 4.591 -6.394 1.00 88.75 78 ALA A CA 1
ATOM 633 C C . ALA A 1 78 ? 14.534 5.991 -6.297 1.00 88.75 78 ALA A C 1
ATOM 635 O O . ALA A 1 78 ? 14.619 6.563 -5.205 1.00 88.75 78 ALA A O 1
ATOM 636 N N . GLU A 1 79 ? 14.934 6.550 -7.442 1.00 93.88 79 GLU A N 1
ATOM 637 C CA . GLU A 1 79 ? 15.570 7.874 -7.534 1.00 93.88 79 GLU A CA 1
ATOM 638 C C . GLU A 1 79 ? 14.793 8.829 -8.445 1.00 93.88 79 GLU A C 1
ATOM 640 O O . GLU A 1 79 ? 14.783 10.040 -8.210 1.00 93.88 79 GLU A O 1
ATOM 645 N N . THR A 1 80 ? 14.113 8.300 -9.464 1.00 96.38 80 THR A N 1
ATOM 646 C CA . THR A 1 80 ? 13.362 9.095 -10.442 1.00 96.38 80 THR A CA 1
ATOM 647 C C . THR A 1 80 ? 11.864 9.136 -10.135 1.00 96.38 80 THR A C 1
ATOM 649 O O . THR A 1 80 ? 11.347 8.341 -9.346 1.00 96.38 80 THR A O 1
ATOM 652 N N . ALA A 1 81 ? 11.143 10.068 -10.770 1.00 97.19 81 ALA A N 1
ATOM 653 C CA . ALA A 1 81 ? 9.683 10.129 -10.680 1.00 97.19 81 ALA A CA 1
ATOM 654 C C . ALA A 1 81 ? 9.041 8.792 -11.101 1.00 97.19 81 ALA A C 1
ATOM 656 O O . ALA A 1 81 ? 8.215 8.261 -10.361 1.00 97.19 81 ALA A O 1
ATOM 657 N N . ASP A 1 82 ? 9.492 8.210 -12.216 1.00 93.75 82 ASP A N 1
ATOM 658 C CA . ASP A 1 82 ? 8.986 6.932 -12.730 1.00 93.75 82 ASP A CA 1
ATOM 659 C C . ASP A 1 82 ? 9.254 5.774 -11.759 1.00 93.75 82 ASP A C 1
ATOM 661 O O . ASP A 1 82 ? 8.381 4.929 -11.550 1.00 93.75 82 ASP A O 1
ATOM 665 N N . ASP A 1 83 ? 10.424 5.736 -11.112 1.00 95.62 83 ASP A N 1
ATOM 666 C CA . ASP A 1 83 ? 10.732 4.697 -10.123 1.00 95.62 83 ASP A CA 1
ATOM 667 C C . ASP A 1 83 ? 9.798 4.786 -8.915 1.00 95.62 83 ASP A C 1
ATOM 669 O O . ASP A 1 83 ? 9.249 3.773 -8.477 1.00 95.62 83 ASP A O 1
ATOM 673 N N . PHE A 1 84 ? 9.577 5.996 -8.387 1.00 98.56 84 PHE A N 1
ATOM 674 C CA . PHE A 1 84 ? 8.642 6.206 -7.280 1.00 98.56 84 PHE A CA 1
ATOM 675 C C . PHE A 1 84 ? 7.200 5.902 -7.682 1.00 98.56 84 PHE A C 1
ATOM 677 O O . PHE A 1 84 ? 6.455 5.339 -6.877 1.00 98.56 84 PHE A O 1
ATOM 684 N N . TYR A 1 85 ? 6.807 6.220 -8.913 1.00 98.50 85 TYR A N 1
ATOM 685 C CA . TYR A 1 85 ? 5.485 5.896 -9.430 1.00 98.50 85 TYR A CA 1
ATOM 686 C C . TYR A 1 85 ? 5.284 4.380 -9.521 1.00 98.50 85 TYR A C 1
ATOM 688 O O . TYR A 1 85 ? 4.293 3.844 -9.018 1.00 98.50 85 TYR A O 1
ATOM 696 N N . ASN A 1 86 ? 6.258 3.666 -10.088 1.00 97.50 86 ASN A N 1
ATOM 697 C CA . ASN A 1 86 ? 6.234 2.209 -10.190 1.00 97.50 86 ASN A CA 1
ATOM 698 C C . ASN A 1 86 ? 6.268 1.538 -8.810 1.00 97.50 86 ASN A C 1
ATOM 700 O O . ASN A 1 86 ? 5.545 0.563 -8.585 1.00 97.50 86 ASN A O 1
ATOM 704 N N . LEU A 1 87 ? 7.037 2.088 -7.865 1.00 98.50 87 LEU A N 1
ATOM 705 C CA . LEU A 1 87 ? 7.049 1.637 -6.476 1.00 98.50 87 LEU A CA 1
ATOM 706 C C . LEU A 1 87 ? 5.662 1.812 -5.843 1.00 98.50 87 LEU A C 1
ATOM 708 O O . LEU A 1 87 ? 5.144 0.879 -5.233 1.00 98.50 87 LEU A O 1
ATOM 712 N N . GLY A 1 88 ? 5.032 2.976 -6.034 1.00 98.50 88 GLY A N 1
ATOM 713 C CA . GLY A 1 88 ? 3.677 3.259 -5.559 1.00 98.50 88 GLY A CA 1
ATOM 714 C C . GLY A 1 88 ? 2.639 2.286 -6.113 1.00 98.50 88 GLY A C 1
ATOM 715 O O . GLY A 1 88 ? 1.813 1.774 -5.356 1.00 98.50 88 GLY A O 1
ATOM 716 N N . ASN A 1 89 ? 2.729 1.957 -7.403 1.00 98.44 89 ASN A N 1
ATOM 717 C CA . ASN A 1 89 ? 1.865 0.962 -8.036 1.00 98.44 89 ASN A CA 1
ATOM 718 C C . ASN A 1 89 ? 2.033 -0.424 -7.394 1.00 98.44 89 ASN A C 1
ATOM 720 O O . ASN A 1 89 ? 1.040 -1.069 -7.056 1.00 98.44 89 ASN A O 1
ATOM 724 N N . ALA A 1 90 ? 3.272 -0.883 -7.195 1.00 98.38 90 ALA A N 1
ATOM 725 C CA . ALA A 1 90 ? 3.546 -2.186 -6.589 1.00 98.38 90 ALA A CA 1
ATOM 726 C C . ALA A 1 90 ? 3.050 -2.265 -5.133 1.00 98.38 90 ALA A C 1
ATOM 728 O O . ALA A 1 90 ? 2.366 -3.219 -4.763 1.00 98.38 90 ALA A O 1
ATOM 729 N N . LEU A 1 91 ? 3.309 -1.224 -4.336 1.00 98.50 91 LEU A N 1
ATOM 730 C CA . LEU A 1 91 ? 2.832 -1.112 -2.954 1.00 98.50 91 LEU A CA 1
ATOM 731 C C . LEU A 1 91 ? 1.299 -1.111 -2.876 1.00 98.50 91 LEU A C 1
ATOM 733 O O . LEU A 1 91 ? 0.720 -1.788 -2.025 1.00 98.50 91 LEU A O 1
ATOM 737 N N . ALA A 1 92 ? 0.631 -0.407 -3.796 1.00 98.06 92 ALA A N 1
ATOM 738 C CA . ALA A 1 92 ? -0.826 -0.368 -3.861 1.00 98.06 92 ALA A CA 1
ATOM 739 C C . ALA A 1 92 ? -1.421 -1.758 -4.135 1.00 98.06 92 ALA A C 1
ATOM 741 O O . ALA A 1 92 ? -2.385 -2.149 -3.479 1.00 98.06 92 ALA A O 1
ATOM 742 N N . GLN A 1 93 ? -0.820 -2.535 -5.044 1.00 97.56 93 GLN A N 1
ATOM 743 C CA . GLN A 1 93 ? -1.252 -3.912 -5.324 1.00 97.56 93 GLN A CA 1
ATOM 744 C C . GLN A 1 93 ? -1.049 -4.856 -4.130 1.00 97.56 93 GLN A C 1
ATOM 746 O O . GLN A 1 93 ? -1.815 -5.801 -3.953 1.00 97.56 93 GLN A O 1
ATOM 751 N N . MET A 1 94 ? -0.062 -4.583 -3.273 1.00 97.31 94 MET A N 1
ATOM 752 C CA . MET A 1 94 ? 0.150 -5.314 -2.018 1.00 97.31 94 MET A CA 1
ATOM 753 C C . MET A 1 94 ? -0.786 -4.874 -0.881 1.00 97.31 94 MET A C 1
ATOM 755 O O . MET A 1 94 ? -0.708 -5.424 0.217 1.00 97.31 94 MET A O 1
ATOM 759 N N . GLY A 1 95 ? -1.647 -3.876 -1.102 1.00 95.69 95 GLY A N 1
ATOM 760 C CA . GLY A 1 95 ? -2.497 -3.299 -0.059 1.00 95.69 95 GLY A CA 1
ATOM 761 C C . GLY A 1 95 ? -1.738 -2.431 0.951 1.00 95.69 95 GLY A C 1
ATOM 762 O O . GLY A 1 95 ? -2.299 -2.054 1.978 1.00 95.69 95 GLY A O 1
ATOM 763 N N . GLN A 1 96 ? -0.480 -2.081 0.672 1.00 97.31 96 GLN A N 1
ATOM 764 C CA . GLN A 1 96 ? 0.326 -1.169 1.487 1.00 97.31 96 GLN A CA 1
ATOM 765 C C . GLN A 1 96 ? -0.013 0.280 1.115 1.00 97.31 96 GLN A C 1
ATOM 767 O O . GLN A 1 96 ? 0.763 0.995 0.479 1.00 97.31 96 GLN A O 1
ATOM 772 N N . ILE A 1 97 ? -1.246 0.682 1.442 1.00 96.38 97 ILE A N 1
ATOM 773 C CA . ILE A 1 97 ? -1.859 1.934 0.973 1.00 96.38 97 ILE A CA 1
ATOM 774 C C . ILE A 1 97 ? -1.078 3.165 1.449 1.00 96.38 97 ILE A C 1
ATOM 776 O O . ILE A 1 97 ? -0.848 4.089 0.669 1.00 96.38 97 ILE A O 1
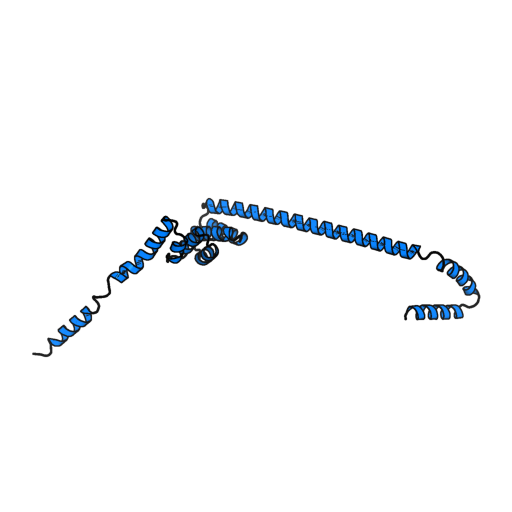ATOM 780 N N . GLU A 1 98 ? -0.626 3.180 2.704 1.00 97.19 98 GLU A N 1
ATOM 781 C CA . GLU A 1 98 ? 0.110 4.318 3.266 1.00 97.19 98 GLU A CA 1
ATOM 782 C C . GLU A 1 98 ? 1.463 4.530 2.576 1.00 97.19 98 GLU A C 1
ATOM 784 O O . GLU A 1 98 ? 1.848 5.660 2.264 1.00 97.19 98 GLU A O 1
ATOM 789 N N . GLU A 1 99 ? 2.194 3.449 2.318 1.00 98.19 99 GLU A N 1
ATOM 790 C CA . GLU A 1 99 ? 3.470 3.469 1.611 1.00 98.19 99 GLU A CA 1
ATOM 791 C C . GLU A 1 99 ? 3.279 3.866 0.144 1.00 98.19 99 GLU A C 1
ATOM 793 O O . GLU A 1 99 ? 4.047 4.684 -0.368 1.00 98.19 99 GLU A O 1
ATOM 798 N N . ALA A 1 100 ? 2.230 3.360 -0.512 1.00 98.56 100 ALA A N 1
ATOM 799 C CA . ALA A 1 100 ? 1.888 3.734 -1.881 1.00 98.56 100 ALA A CA 1
ATOM 800 C C . ALA A 1 100 ? 1.608 5.240 -2.005 1.00 98.56 100 ALA A C 1
ATOM 802 O O . ALA A 1 100 ? 2.175 5.910 -2.869 1.00 98.56 100 ALA A O 1
ATOM 803 N N . ILE A 1 101 ? 0.816 5.802 -1.085 1.00 98.50 101 ILE A N 1
ATOM 804 C CA . ILE A 1 101 ? 0.556 7.247 -0.989 1.00 98.50 101 ILE A CA 1
ATOM 805 C C . ILE A 1 101 ? 1.870 8.029 -0.854 1.00 98.50 101 ILE A C 1
ATOM 807 O O . ILE A 1 101 ? 2.077 9.019 -1.559 1.00 98.50 101 ILE A O 1
ATOM 811 N N . LYS A 1 102 ? 2.791 7.590 0.017 1.00 98.50 102 LYS A N 1
ATOM 812 C CA . LYS A 1 102 ? 4.105 8.241 0.183 1.00 98.50 102 LYS A CA 1
ATOM 813 C C . LYS A 1 102 ? 4.915 8.218 -1.119 1.00 98.50 102 LYS A C 1
ATOM 815 O O . LYS A 1 102 ? 5.538 9.226 -1.452 1.00 98.50 102 LYS A O 1
ATOM 820 N N . ALA A 1 103 ? 4.899 7.110 -1.858 1.00 98.62 103 ALA A N 1
ATOM 821 C CA . ALA A 1 103 ? 5.612 6.974 -3.127 1.00 98.62 103 ALA A CA 1
ATOM 822 C C . ALA A 1 103 ? 5.015 7.868 -4.235 1.00 98.62 103 ALA A C 1
ATOM 824 O O . ALA A 1 103 ? 5.752 8.604 -4.895 1.00 98.62 103 ALA A O 1
ATOM 825 N N . TYR A 1 104 ? 3.686 7.929 -4.371 1.00 98.75 104 TYR A N 1
ATOM 826 C CA . TYR A 1 104 ? 3.047 8.853 -5.318 1.00 98.75 104 TYR A CA 1
ATOM 827 C C . TYR A 1 104 ? 3.291 10.320 -4.965 1.00 98.75 104 TYR A C 1
ATOM 829 O O . TYR A 1 104 ? 3.573 11.127 -5.847 1.00 98.75 104 TYR A O 1
ATOM 837 N N . ARG A 1 105 ? 3.279 10.682 -3.675 1.00 98.75 105 ARG A N 1
ATOM 838 C CA . ARG A 1 105 ? 3.667 12.037 -3.255 1.00 98.75 105 ARG A CA 1
ATOM 839 C C . ARG A 1 105 ? 5.099 12.369 -3.668 1.00 98.75 105 ARG A C 1
ATOM 841 O O . ARG A 1 105 ? 5.326 13.460 -4.172 1.00 98.75 105 ARG A O 1
ATOM 848 N N . LYS A 1 106 ? 6.053 11.445 -3.496 1.00 98.62 106 LYS A N 1
ATOM 849 C CA . LYS A 1 106 ? 7.437 11.644 -3.965 1.00 98.62 106 LYS A CA 1
ATOM 850 C C . LYS A 1 106 ? 7.515 11.815 -5.481 1.00 98.62 106 LYS A C 1
ATOM 852 O O . LYS A 1 106 ? 8.238 12.698 -5.931 1.00 98.62 106 LYS A O 1
ATOM 857 N N . THR A 1 107 ? 6.733 11.044 -6.238 1.00 98.69 107 THR A N 1
ATOM 858 C CA . THR A 1 107 ? 6.604 11.218 -7.696 1.00 98.69 107 THR A CA 1
ATOM 859 C C . THR A 1 107 ? 6.233 12.662 -8.024 1.00 98.69 107 THR A C 1
ATOM 861 O O . THR A 1 107 ? 6.938 13.310 -8.785 1.00 98.69 107 THR A O 1
ATOM 864 N N . LEU A 1 108 ? 5.204 13.203 -7.363 1.00 98.69 108 LEU A N 1
ATOM 865 C CA . LEU A 1 108 ? 4.705 14.564 -7.594 1.00 98.69 108 LEU A CA 1
ATOM 866 C C . LEU A 1 108 ? 5.617 15.678 -7.059 1.00 98.69 108 LEU A C 1
ATOM 868 O O . LEU A 1 108 ? 5.499 16.823 -7.489 1.00 98.69 108 LEU A O 1
ATOM 872 N N . VAL A 1 109 ? 6.525 15.373 -6.127 1.00 98.50 109 VAL A N 1
ATOM 873 C CA . VAL A 1 109 ? 7.586 16.311 -5.722 1.00 98.50 109 VAL A CA 1
ATOM 874 C C . VAL A 1 109 ? 8.627 16.462 -6.833 1.00 98.50 109 VAL A C 1
ATOM 876 O O . VAL A 1 109 ? 9.135 17.563 -7.033 1.00 98.50 109 VAL A O 1
ATOM 879 N N . ILE A 1 110 ? 8.952 15.374 -7.540 1.00 98.31 110 ILE A N 1
ATOM 880 C CA . ILE A 1 110 ? 9.950 15.369 -8.622 1.00 98.31 110 ILE A CA 1
ATOM 881 C C . ILE A 1 110 ? 9.326 15.862 -9.933 1.00 98.31 110 ILE A C 1
ATOM 883 O O . ILE A 1 110 ? 9.893 16.727 -10.596 1.00 98.31 110 ILE A O 1
ATOM 887 N N . ASP A 1 111 ? 8.150 15.342 -10.279 1.00 98.38 111 ASP A N 1
ATOM 888 C CA . ASP A 1 111 ? 7.356 15.743 -11.434 1.00 98.38 111 ASP A CA 1
ATOM 889 C C . ASP A 1 111 ? 5.927 16.101 -11.009 1.00 98.38 111 ASP A C 1
ATOM 891 O O . ASP A 1 111 ? 5.027 15.262 -10.923 1.00 98.38 111 ASP A O 1
ATOM 895 N N . ALA A 1 112 ? 5.706 17.394 -10.783 1.00 98.50 112 ALA A N 1
ATOM 896 C CA . ALA A 1 112 ? 4.408 17.928 -10.386 1.00 98.50 112 ALA A CA 1
ATOM 897 C C . ALA A 1 112 ? 3.310 17.773 -11.458 1.00 98.50 112 ALA A C 1
ATOM 899 O O . ALA A 1 112 ? 2.137 17.976 -11.145 1.00 98.50 112 ALA A O 1
ATOM 900 N N . GLN A 1 113 ? 3.660 17.447 -12.709 1.00 98.19 113 GLN A N 1
ATOM 901 C CA . GLN A 1 113 ? 2.708 17.266 -13.810 1.00 98.19 113 GLN A CA 1
ATOM 902 C C . GLN A 1 113 ? 2.396 15.790 -14.092 1.00 98.19 113 GLN A C 1
ATOM 904 O O . GLN A 1 113 ? 1.667 15.495 -15.041 1.00 98.19 113 GLN A O 1
ATOM 909 N N . HIS A 1 114 ? 2.879 14.863 -13.258 1.00 98.12 114 HIS A N 1
ATOM 910 C CA . HIS A 1 114 ? 2.636 13.434 -13.425 1.00 98.12 114 HIS A CA 1
ATOM 911 C C . HIS A 1 114 ? 1.167 13.061 -13.139 1.00 98.12 114 HIS A C 1
ATOM 913 O O . HIS A 1 114 ? 0.785 12.689 -12.025 1.00 98.12 114 HIS A O 1
ATOM 919 N N . VAL A 1 115 ? 0.332 13.117 -14.179 1.00 98.12 115 VAL A N 1
ATOM 920 C CA . VAL A 1 115 ? -1.132 12.951 -14.101 1.00 98.12 115 VAL A CA 1
ATOM 921 C C . VAL A 1 115 ? -1.544 11.633 -13.440 1.00 98.12 115 VAL A C 1
ATOM 923 O O . VAL A 1 115 ? -2.386 11.639 -12.542 1.00 98.12 115 VAL A O 1
ATOM 926 N N . ASP A 1 116 ? -0.920 10.515 -13.819 1.00 96.81 116 ASP A N 1
ATOM 927 C CA . ASP A 1 116 ? -1.309 9.198 -13.295 1.00 96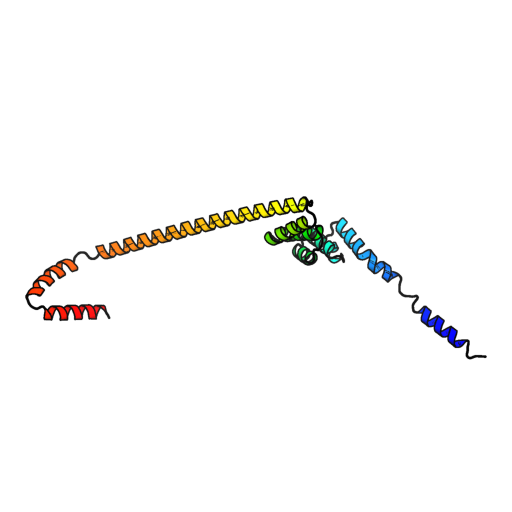.81 116 ASP A CA 1
ATOM 928 C C . ASP A 1 116 ? -1.005 9.043 -11.797 1.00 96.81 116 ASP A C 1
ATOM 930 O O . ASP A 1 116 ? -1.770 8.417 -11.063 1.00 96.81 116 ASP A O 1
ATOM 934 N N . ALA A 1 117 ? 0.084 9.646 -11.312 1.00 98.19 117 ALA A N 1
ATOM 935 C CA . ALA A 1 117 ? 0.446 9.627 -9.900 1.00 98.19 117 ALA A CA 1
ATOM 936 C C . ALA A 1 117 ? -0.527 10.476 -9.077 1.00 98.19 117 ALA A C 1
ATOM 938 O O . ALA A 1 117 ? -0.948 10.049 -8.003 1.00 98.19 117 ALA A O 1
ATOM 939 N N . ALA A 1 118 ? -0.932 11.642 -9.593 1.00 98.69 118 ALA A N 1
ATOM 940 C CA . ALA A 1 118 ? -1.947 12.484 -8.963 1.00 98.69 118 ALA A CA 1
ATOM 941 C C . ALA A 1 118 ? -3.300 11.768 -8.867 1.00 98.69 118 ALA A C 1
ATOM 943 O O . ALA A 1 118 ? -3.924 11.768 -7.804 1.00 98.69 118 ALA A O 1
ATOM 944 N N . PHE A 1 119 ? -3.722 11.105 -9.946 1.00 98.44 119 PHE A N 1
ATOM 945 C CA . PHE A 1 119 ? -4.958 10.329 -9.962 1.00 98.44 119 PHE A CA 1
ATOM 946 C C . PHE A 1 119 ? -4.921 9.162 -8.963 1.00 98.44 119 PHE A C 1
ATOM 948 O O . PHE A 1 119 ? -5.828 9.023 -8.138 1.00 98.44 119 PHE A O 1
ATOM 955 N N . ASN A 1 120 ? -3.857 8.352 -8.987 1.00 97.88 120 ASN A N 1
ATOM 956 C CA . ASN A 1 120 ? -3.714 7.209 -8.082 1.00 97.88 120 ASN A CA 1
ATOM 957 C C . ASN A 1 120 ? -3.623 7.646 -6.613 1.00 97.88 120 ASN A C 1
ATOM 959 O O . ASN A 1 120 ? -4.230 7.012 -5.749 1.00 97.88 120 ASN A O 1
ATOM 963 N N . LEU A 1 121 ? -2.914 8.742 -6.326 1.00 98.56 121 LEU A N 1
ATOM 964 C CA . LEU A 1 121 ? -2.847 9.326 -4.988 1.00 98.56 121 LEU A CA 1
ATOM 965 C C . LEU A 1 121 ? -4.242 9.697 -4.479 1.00 98.56 121 LEU A C 1
ATOM 967 O O . LEU A 1 121 ? -4.629 9.257 -3.399 1.00 98.56 121 LEU A O 1
ATOM 971 N N . GLN A 1 122 ? -5.012 10.446 -5.272 1.00 98.38 122 GLN A N 1
ATOM 972 C CA . GLN A 1 122 ? -6.358 10.869 -4.891 1.00 98.38 122 GLN A CA 1
ATOM 973 C C . GLN A 1 122 ? -7.283 9.671 -4.638 1.00 98.38 122 GLN A C 1
ATOM 975 O O . GLN A 1 122 ? -8.056 9.672 -3.676 1.00 98.38 122 GLN A O 1
ATOM 980 N N . LEU A 1 123 ? -7.205 8.640 -5.485 1.00 97.94 123 LEU A N 1
ATOM 981 C CA . LEU A 1 123 ? -7.988 7.419 -5.321 1.00 97.94 123 LEU A CA 1
ATOM 982 C C . LEU A 1 123 ? -7.679 6.731 -3.985 1.00 97.94 123 LEU A C 1
ATOM 984 O O . LEU A 1 123 ? -8.603 6.369 -3.254 1.00 97.94 123 LEU A O 1
ATOM 988 N N . LEU A 1 124 ? -6.393 6.576 -3.657 1.00 97.75 124 LEU A N 1
ATOM 989 C CA . LEU A 1 124 ? -5.970 5.917 -2.423 1.00 97.75 124 LEU A CA 1
ATOM 990 C C . LEU A 1 124 ? -6.271 6.743 -1.169 1.00 97.75 124 LEU A C 1
ATOM 992 O O . LEU A 1 124 ? -6.697 6.173 -0.168 1.00 97.75 124 LEU A O 1
ATOM 996 N N . GLU A 1 125 ? -6.105 8.065 -1.210 1.00 97.38 125 GLU A N 1
ATOM 997 C CA . GLU A 1 125 ? -6.457 8.949 -0.090 1.00 97.38 125 GLU A CA 1
ATOM 998 C C . GLU A 1 125 ? -7.953 8.880 0.233 1.00 97.38 125 GLU A C 1
ATOM 1000 O O . GLU A 1 125 ? -8.349 8.788 1.396 1.00 97.38 125 GLU A O 1
ATOM 1005 N N . HIS A 1 126 ? -8.793 8.868 -0.801 1.00 96.56 126 HIS A N 1
ATOM 1006 C CA . HIS A 1 126 ? -10.235 8.744 -0.635 1.00 96.56 126 HIS A CA 1
ATOM 1007 C C . HIS A 1 126 ? -10.639 7.375 -0.065 1.00 96.56 126 HIS A C 1
ATOM 1009 O O . HIS A 1 126 ? -11.515 7.297 0.800 1.00 96.56 126 HIS A O 1
ATOM 1015 N N . GLU A 1 127 ? -9.994 6.295 -0.510 1.00 93.44 127 GLU A N 1
ATOM 1016 C CA . GLU A 1 127 ? -10.218 4.955 0.039 1.00 93.44 127 GLU A CA 1
ATOM 1017 C C . GLU A 1 127 ? -9.780 4.868 1.511 1.00 93.44 127 GLU A C 1
ATOM 1019 O O . GLU A 1 127 ? -10.529 4.370 2.354 1.00 93.44 127 GLU A O 1
ATOM 1024 N N . GLN A 1 128 ? -8.620 5.437 1.856 1.00 94.19 128 GLN A N 1
ATOM 1025 C CA . GLN A 1 128 ? -8.129 5.498 3.234 1.00 94.19 128 GLN A CA 1
ATOM 1026 C C . GLN A 1 128 ? -9.095 6.267 4.147 1.00 94.19 128 GLN A C 1
ATOM 1028 O O . GLN A 1 128 ? -9.424 5.797 5.239 1.00 94.19 128 GLN A O 1
ATOM 1033 N N . GLN A 1 129 ? -9.606 7.413 3.689 1.00 96.00 129 GLN A N 1
ATOM 1034 C CA . GLN A 1 129 ? -10.567 8.212 4.448 1.00 96.00 129 GLN A CA 1
ATOM 1035 C C . GLN A 1 129 ? -11.868 7.442 4.716 1.00 96.00 129 GLN A C 1
ATOM 1037 O O . GLN A 1 129 ? -12.383 7.468 5.836 1.00 96.00 129 GLN A O 1
ATOM 1042 N N . LYS A 1 130 ? -12.388 6.720 3.715 1.00 95.25 130 LYS A N 1
ATOM 1043 C CA . LYS A 1 130 ? -13.587 5.884 3.880 1.00 95.25 130 LYS A CA 1
ATOM 1044 C C . LYS A 1 130 ? -13.381 4.775 4.904 1.00 95.25 130 LYS A C 1
ATOM 1046 O O . LYS A 1 130 ? -14.258 4.543 5.736 1.00 95.25 130 LYS A O 1
ATOM 1051 N N . GLN A 1 131 ? -12.233 4.105 4.862 1.00 92.81 131 GLN A N 1
ATOM 1052 C CA . GLN A 1 131 ? -11.903 3.057 5.826 1.00 92.81 131 GLN A CA 1
ATOM 1053 C C . GLN A 1 131 ? -11.778 3.619 7.246 1.00 92.81 131 GLN A C 1
ATOM 1055 O O . GLN A 1 131 ? -12.263 3.005 8.197 1.00 92.81 131 GLN A O 1
ATOM 1060 N N . GLU A 1 132 ? -11.188 4.805 7.409 1.00 94.94 132 GLU A N 1
ATOM 1061 C CA . GLU A 1 132 ? -11.101 5.465 8.713 1.00 94.94 132 GLU A CA 1
ATOM 1062 C C . GLU A 1 132 ? -12.484 5.862 9.252 1.00 94.94 132 GLU A C 1
ATOM 1064 O O . GLU A 1 132 ? -12.777 5.642 10.429 1.00 94.94 132 GLU A O 1
ATOM 1069 N N . GLU A 1 133 ? -13.362 6.399 8.402 1.00 96.25 133 GLU A N 1
ATOM 1070 C CA . GLU A 1 133 ? -14.733 6.740 8.787 1.00 96.25 133 GLU A CA 1
ATOM 1071 C C . GLU A 1 133 ? -15.523 5.497 9.218 1.00 96.25 133 GLU A C 1
ATOM 1073 O O . GLU A 1 133 ? -16.199 5.514 10.250 1.00 96.25 133 GLU A O 1
ATOM 1078 N N . GLN A 1 134 ? -15.405 4.402 8.465 1.00 95.69 134 GLN A N 1
ATOM 1079 C CA . GLN A 1 134 ? -16.058 3.140 8.798 1.00 95.69 134 GLN A CA 1
ATOM 1080 C C . GLN A 1 134 ? -15.556 2.587 10.138 1.00 95.69 134 GLN A C 1
ATOM 1082 O O . GLN A 1 134 ? -16.363 2.229 10.997 1.00 95.69 134 GLN A O 1
ATOM 1087 N N . ARG A 1 135 ? -14.238 2.611 10.371 1.00 96.25 135 ARG A N 1
ATOM 1088 C CA . ARG A 1 135 ? -13.645 2.198 11.652 1.00 96.25 135 ARG A CA 1
ATOM 1089 C C . ARG A 1 135 ? -14.147 3.039 12.825 1.00 96.25 135 ARG A C 1
ATOM 1091 O O . ARG A 1 135 ? -14.441 2.483 13.880 1.00 96.25 135 ARG A O 1
ATOM 1098 N N . LYS A 1 136 ? -14.288 4.358 12.650 1.00 97.19 136 LYS A N 1
ATOM 1099 C CA . LYS A 1 136 ? -14.848 5.246 13.686 1.00 97.19 136 LYS A CA 1
ATOM 1100 C C . LYS A 1 136 ? -16.298 4.887 14.010 1.00 97.19 136 LYS A C 1
ATOM 1102 O O . LYS A 1 136 ? -16.642 4.781 15.183 1.00 97.19 136 LYS A O 1
ATOM 1107 N N . LYS A 1 137 ? -17.130 4.632 12.993 1.00 97.00 137 LYS A N 1
ATOM 1108 C CA . LYS A 1 137 ? -18.531 4.214 13.188 1.00 97.00 137 LYS A CA 1
ATOM 1109 C C . LYS A 1 137 ? -18.637 2.888 13.939 1.00 97.00 137 LYS A C 1
ATOM 1111 O O . LYS A 1 137 ? -19.464 2.764 14.840 1.00 97.00 137 LYS A O 1
ATOM 1116 N N . GLU A 1 138 ? -17.797 1.916 13.596 1.00 96.56 138 GLU A N 1
ATOM 1117 C CA . GLU A 1 138 ? -17.741 0.619 14.281 1.00 96.56 138 GLU A CA 1
ATOM 1118 C C . GLU A 1 138 ? -17.291 0.758 15.741 1.00 96.56 138 GLU A C 1
ATOM 1120 O O . GLU A 1 138 ? -17.863 0.127 16.632 1.00 96.56 138 GLU A O 1
ATOM 1125 N N . GLU A 1 139 ? -16.308 1.620 16.014 1.00 97.19 139 GLU A N 1
ATOM 1126 C CA . GLU A 1 139 ? -15.845 1.894 17.376 1.00 97.19 139 GLU A CA 1
ATOM 1127 C C . GLU A 1 139 ? -16.923 2.592 18.222 1.00 97.19 139 GLU A C 1
ATOM 1129 O O . GLU A 1 139 ? -17.146 2.218 19.376 1.00 97.19 139 GLU A O 1
ATOM 1134 N N . GLU A 1 140 ? -17.623 3.578 17.657 1.00 97.00 140 GLU A N 1
ATOM 1135 C CA . GLU A 1 140 ? -18.749 4.242 18.320 1.00 97.00 140 GLU A CA 1
ATOM 1136 C C . GLU A 1 140 ? -19.892 3.273 18.624 1.00 97.00 140 GLU A C 1
ATOM 1138 O O . GLU A 1 140 ? -20.459 3.308 19.717 1.00 97.00 140 GLU A O 1
ATOM 1143 N N . GLU A 1 141 ? -20.220 2.388 17.683 1.00 96.75 141 GLU A N 1
ATOM 1144 C CA . GLU A 1 141 ? -21.261 1.383 17.877 1.00 96.75 141 GLU A CA 1
ATOM 1145 C C . GLU A 1 141 ? -20.888 0.392 18.982 1.00 96.75 141 GLU A C 1
ATOM 1147 O O . GLU A 1 141 ? -21.696 0.113 19.870 1.00 96.75 141 GLU A O 1
ATOM 1152 N N . LYS A 1 142 ? -19.632 -0.063 19.009 1.00 97.31 142 LYS A N 1
ATOM 1153 C CA . LYS A 1 142 ? -19.129 -0.920 20.086 1.00 97.31 142 LYS A CA 1
ATOM 1154 C C . LYS A 1 142 ? -19.223 -0.229 21.451 1.00 97.31 142 LYS A C 1
ATOM 1156 O O . LYS A 1 142 ? -19.691 -0.843 22.409 1.00 97.31 142 LYS A O 1
ATOM 1161 N N . LYS A 1 143 ? -18.856 1.056 21.537 1.00 97.25 143 LYS A N 1
ATOM 1162 C CA . LYS A 1 143 ? -18.988 1.853 22.772 1.00 97.25 143 LYS A CA 1
ATOM 1163 C C . LYS A 1 143 ? -20.445 1.978 23.221 1.00 97.25 143 LYS A C 1
ATOM 1165 O O . LYS A 1 143 ? -20.721 1.799 24.406 1.00 97.25 143 LYS A O 1
ATOM 1170 N N . ARG A 1 144 ? -21.385 2.223 22.297 1.00 96.62 144 ARG A N 1
ATOM 1171 C CA . ARG A 1 144 ? -22.828 2.272 22.605 1.00 96.62 144 ARG A CA 1
ATOM 1172 C C . ARG A 1 144 ? -23.335 0.942 23.163 1.00 96.62 144 ARG A C 1
ATOM 1174 O O . ARG A 1 144 ? -24.039 0.932 24.172 1.00 96.62 144 ARG A O 1
ATOM 1181 N N . GLN A 1 145 ? -22.942 -0.176 22.553 1.00 95.81 145 GLN A N 1
ATOM 1182 C CA . GLN A 1 145 ? -23.327 -1.512 23.015 1.00 95.81 145 GLN A CA 1
ATOM 1183 C C . GLN A 1 145 ? -22.748 -1.840 24.398 1.00 95.81 145 GLN A C 1
ATOM 1185 O O . GLN A 1 145 ? -23.437 -2.419 25.239 1.00 95.81 145 GLN A O 1
ATOM 1190 N N . GLU A 1 146 ? -21.496 -1.462 24.664 1.00 96.25 146 GLU A N 1
ATOM 1191 C CA . GLU A 1 146 ? -20.873 -1.622 25.982 1.00 96.25 146 GLU A CA 1
ATOM 1192 C C . GLU A 1 146 ? -21.563 -0.757 27.047 1.00 96.25 146 GLU A C 1
ATOM 1194 O O . GLU A 1 146 ? -21.844 -1.241 28.145 1.00 96.25 146 GLU A O 1
ATOM 1199 N N . GLU A 1 147 ? -21.905 0.494 26.729 1.00 96.50 147 GLU A N 1
ATOM 1200 C CA . GLU A 1 147 ? -22.638 1.374 27.643 1.00 96.50 147 GLU A CA 1
ATOM 1201 C C . GLU A 1 147 ? -24.036 0.828 27.963 1.00 96.50 147 GLU A C 1
ATOM 1203 O O . GLU A 1 147 ? -24.447 0.828 29.127 1.00 96.50 147 GLU A O 1
ATOM 1208 N N . GLN A 1 148 ? -24.752 0.316 26.958 1.00 95.44 148 GLN A N 1
ATOM 1209 C CA . GLN A 1 148 ? -26.064 -0.292 27.156 1.00 95.44 148 GLN A CA 1
ATOM 1210 C C . GLN A 1 148 ? -25.980 -1.519 28.074 1.00 95.44 148 GLN A C 1
ATOM 1212 O O . GLN A 1 148 ? -26.728 -1.598 29.048 1.00 95.44 148 GLN A O 1
ATOM 1217 N N . LYS A 1 149 ? -25.012 -2.418 27.849 1.00 96.38 149 LYS A N 1
ATOM 1218 C CA . LYS A 1 149 ? -24.785 -3.580 28.725 1.00 96.38 149 LYS A CA 1
ATOM 1219 C C . LYS A 1 149 ? -24.475 -3.171 30.166 1.00 96.38 149 LYS A C 1
ATOM 1221 O O . LYS A 1 149 ? -24.993 -3.785 31.094 1.00 96.38 149 LYS A O 1
ATOM 1226 N N . ARG A 1 150 ? -23.674 -2.116 30.374 1.00 96.56 150 ARG A N 1
ATOM 1227 C CA . ARG A 1 150 ? -23.380 -1.598 31.725 1.00 96.56 150 ARG A CA 1
ATOM 1228 C C . ARG A 1 150 ? -24.632 -1.055 32.412 1.00 96.56 150 ARG A C 1
ATOM 1230 O O . ARG A 1 150 ? -24.829 -1.327 33.593 1.00 96.56 150 ARG A O 1
ATOM 1237 N N . LYS A 1 151 ? -25.486 -0.327 31.685 1.00 95.56 151 LYS A N 1
ATOM 1238 C CA . LYS A 1 151 ? -26.767 0.178 32.209 1.00 95.56 151 LYS A CA 1
ATOM 1239 C C . LYS A 1 151 ? -27.718 -0.963 32.576 1.00 95.56 151 LYS A C 1
ATOM 1241 O O . LYS A 1 151 ? -28.326 -0.915 33.643 1.00 95.56 151 LYS A O 1
ATOM 1246 N N . GLU A 1 152 ? -27.817 -1.991 31.735 1.00 94.50 152 GLU A N 1
ATOM 1247 C CA . GLU A 1 152 ? -28.621 -3.190 32.004 1.00 94.50 152 GLU A CA 1
ATOM 1248 C C . GLU A 1 152 ? -28.103 -3.954 33.235 1.00 94.50 152 GLU A C 1
ATOM 1250 O O . GLU A 1 152 ? -28.887 -4.343 34.100 1.00 94.50 152 GLU A O 1
ATOM 1255 N N . GLU A 1 153 ? -26.784 -4.120 33.377 1.00 94.25 153 GLU A N 1
ATOM 1256 C CA . GLU A 1 153 ? -26.186 -4.762 34.552 1.00 94.25 153 GLU A CA 1
ATOM 1257 C C . GLU A 1 153 ? -26.418 -3.948 35.836 1.00 94.25 153 GLU A C 1
ATOM 1259 O O . GLU A 1 153 ? -26.768 -4.511 36.874 1.00 94.25 153 GLU A O 1
ATOM 1264 N N . GLU A 1 154 ? -26.277 -2.622 35.777 1.00 94.44 154 GLU A N 1
ATOM 1265 C CA . GLU A 1 154 ? -26.544 -1.741 36.917 1.00 94.44 154 GLU A CA 1
ATOM 1266 C C . GLU A 1 154 ? -28.018 -1.801 37.346 1.00 94.44 154 GLU A C 1
ATOM 1268 O O . GLU A 1 154 ? -28.312 -1.857 38.543 1.00 94.44 154 GLU A O 1
ATOM 1273 N N . GLN A 1 155 ? -28.949 -1.836 36.387 1.00 93.06 155 GLN A N 1
ATOM 1274 C CA . GLN A 1 155 ? -30.373 -2.027 36.671 1.00 93.06 155 GLN A CA 1
ATOM 1275 C C . GLN A 1 155 ? -30.638 -3.381 37.338 1.00 93.06 155 GLN A C 1
ATOM 1277 O O . GLN A 1 155 ? -31.292 -3.411 38.381 1.00 93.06 155 GLN A O 1
ATOM 1282 N N . ARG A 1 156 ? -30.066 -4.479 36.822 1.00 93.50 156 ARG A N 1
ATOM 1283 C CA . ARG A 1 156 ? -30.199 -5.813 37.438 1.00 93.50 156 ARG A CA 1
ATOM 1284 C C . ARG A 1 156 ? -29.658 -5.843 38.867 1.00 93.50 156 ARG A C 1
ATOM 1286 O O . ARG A 1 156 ? -30.348 -6.331 39.757 1.00 93.50 156 ARG A O 1
ATOM 1293 N N . ARG A 1 157 ? -28.486 -5.248 39.122 1.00 92.38 157 ARG A N 1
ATOM 1294 C CA . ARG A 1 157 ? -27.916 -5.141 40.480 1.00 92.38 157 ARG A CA 1
ATOM 1295 C C . ARG A 1 157 ? -28.827 -4.358 41.431 1.00 92.38 157 ARG A C 1
ATOM 1297 O O . ARG A 1 157 ? -29.016 -4.771 42.572 1.00 92.38 157 ARG A O 1
ATOM 1304 N N . LYS A 1 158 ? -29.422 -3.249 40.971 1.00 91.81 158 LYS A N 1
ATOM 1305 C CA . LYS A 1 158 ? -30.387 -2.463 41.767 1.00 91.81 158 LYS A CA 1
ATOM 1306 C C . LYS A 1 158 ? -31.669 -3.249 42.059 1.00 91.81 158 LYS A C 1
ATOM 1308 O O . LYS A 1 158 ? -32.205 -3.151 43.160 1.00 91.81 158 LYS A O 1
ATOM 1313 N N . GLU A 1 159 ? -32.171 -4.023 41.099 1.00 88.44 159 GLU A N 1
ATOM 1314 C CA . GLU A 1 159 ? -33.333 -4.899 41.305 1.00 88.44 159 GLU A CA 1
ATOM 1315 C C . GLU A 1 159 ? -33.037 -6.043 42.283 1.00 88.44 159 GLU A C 1
ATOM 1317 O O . GLU A 1 159 ? -33.871 -6.347 43.137 1.00 88.44 159 GLU A O 1
ATOM 1322 N N . GLU A 1 160 ? -31.854 -6.653 42.203 1.00 85.75 160 GLU A N 1
ATOM 1323 C CA . GLU A 1 160 ? -31.400 -7.683 43.146 1.00 85.75 160 GLU A CA 1
ATOM 1324 C C . GLU A 1 160 ? -31.275 -7.136 44.574 1.00 85.75 160 GLU A C 1
ATOM 1326 O O . GLU A 1 160 ? -31.774 -7.765 45.510 1.00 85.75 160 GLU A O 1
ATOM 1331 N N . GLN A 1 161 ? -30.704 -5.937 44.745 1.00 82.69 161 GLN A N 1
ATOM 1332 C CA . GLN A 1 161 ? -30.640 -5.255 46.044 1.00 82.69 161 GLN A CA 1
ATOM 1333 C C . GLN A 1 161 ? -32.037 -4.995 46.622 1.00 82.69 161 GLN A C 1
ATOM 1335 O O . GLN A 1 161 ? -32.304 -5.351 47.769 1.00 82.69 161 GLN A O 1
ATOM 1340 N N . LYS A 1 162 ? -32.973 -4.474 45.815 1.00 83.25 162 LYS A N 1
ATOM 1341 C CA . LYS A 1 162 ? -34.365 -4.260 46.255 1.00 83.25 162 LYS A CA 1
ATOM 1342 C C . LYS A 1 162 ? -35.063 -5.558 46.666 1.00 83.25 162 LYS A C 1
ATOM 1344 O O . LYS A 1 162 ? -35.817 -5.559 47.637 1.00 83.25 162 LYS A O 1
ATOM 1349 N N . LYS A 1 163 ? -34.820 -6.668 45.959 1.00 76.75 163 LYS A N 1
ATOM 1350 C CA . LYS A 1 163 ? -35.375 -7.985 46.322 1.00 76.75 163 LYS A CA 1
ATOM 1351 C C . LYS A 1 163 ? -34.791 -8.524 47.630 1.00 76.75 163 LYS A C 1
ATOM 1353 O O . LYS A 1 163 ? -35.522 -9.152 48.392 1.00 76.75 163 LYS A O 1
ATOM 1358 N N . GLN A 1 164 ? -33.512 -8.277 47.917 1.00 67.19 164 GLN A N 1
ATOM 1359 C CA . GLN A 1 164 ? -32.906 -8.640 49.205 1.00 67.19 164 GLN A CA 1
ATOM 1360 C C . GLN A 1 164 ? -33.472 -7.806 50.365 1.00 67.19 164 GLN A C 1
ATOM 1362 O O . GLN A 1 164 ? -33.767 -8.356 51.426 1.00 67.19 164 GLN A O 1
ATOM 1367 N N . GLU A 1 165 ? -33.713 -6.510 50.156 1.00 59.47 165 GLU A N 1
ATOM 1368 C CA . GLU A 1 165 ? -34.360 -5.649 51.155 1.00 59.47 165 GLU A CA 1
ATOM 1369 C C . GLU A 1 165 ? -35.832 -6.042 51.393 1.00 59.47 165 GLU A C 1
ATOM 1371 O O . GLU A 1 165 ? -36.272 -6.126 52.539 1.00 59.47 165 GLU A O 1
ATOM 1376 N N . GLN A 1 166 ? -36.586 -6.375 50.336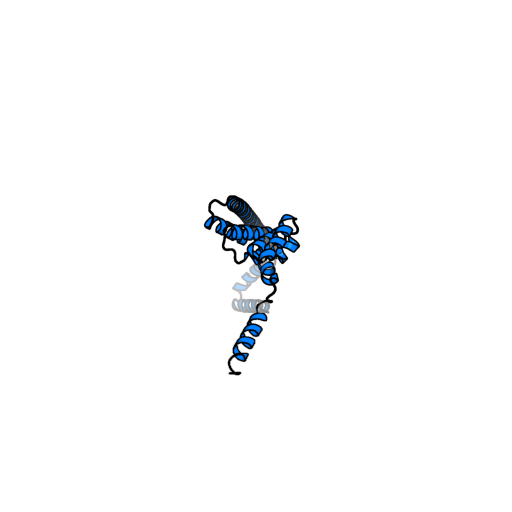 1.00 54.97 166 GLN A N 1
ATOM 1377 C CA . GLN A 1 166 ? -37.992 -6.795 50.441 1.00 54.97 166 GLN A CA 1
ATOM 1378 C C . GLN A 1 166 ? -38.204 -8.215 50.979 1.00 54.97 166 GLN A C 1
ATOM 1380 O O . GLN A 1 166 ? -39.291 -8.492 51.472 1.00 54.97 166 GLN A O 1
ATOM 1385 N N . ASN A 1 167 ? -37.199 -9.096 50.940 1.00 51.25 167 ASN A N 1
ATOM 1386 C CA . ASN A 1 167 ? -37.238 -10.399 51.621 1.00 51.25 167 ASN A CA 1
ATOM 1387 C C . ASN A 1 167 ? -36.802 -10.325 53.097 1.00 51.25 167 ASN A C 1
ATOM 1389 O O . ASN A 1 167 ? -36.707 -11.357 53.759 1.00 51.25 167 ASN A O 1
ATOM 1393 N N . THR A 1 168 ? -36.628 -9.113 53.642 1.00 50.31 168 THR A N 1
ATOM 1394 C CA . THR A 1 168 ? -36.492 -8.881 55.087 1.00 50.31 168 THR A CA 1
ATOM 1395 C C . THR A 1 168 ? -37.688 -8.122 55.712 1.00 50.31 168 THR A C 1
ATOM 1397 O O . THR A 1 168 ? -37.461 -7.134 56.409 1.00 50.31 168 THR A O 1
ATOM 1400 N N . PRO A 1 169 ? -38.972 -8.515 55.553 1.00 46.66 169 PRO A N 1
ATOM 1401 C CA . PRO A 1 169 ? -40.059 -7.924 56.325 1.00 46.66 169 PRO A CA 1
ATOM 1402 C C . PRO A 1 169 ? -40.490 -8.888 57.440 1.00 46.66 169 PRO A C 1
ATOM 1404 O O . PRO A 1 169 ? -41.149 -9.895 57.196 1.00 46.66 169 PRO A O 1
ATOM 1407 N N . GLY A 1 170 ? -40.111 -8.583 58.685 1.00 49.28 170 GLY A N 1
ATOM 1408 C CA . GLY A 1 170 ? -40.734 -9.212 59.860 1.00 49.28 170 GLY A CA 1
ATOM 1409 C C . GLY A 1 170 ? -39.863 -9.311 61.109 1.00 49.28 170 GLY A C 1
ATOM 1410 O O . GLY A 1 170 ? -40.368 -9.137 62.210 1.00 49.28 170 GLY A O 1
ATOM 1411 N N . GLN A 1 171 ? -38.552 -9.529 60.982 1.00 48.75 171 GLN A N 1
ATOM 1412 C CA . GLN A 1 171 ? -37.725 -9.837 62.161 1.00 48.75 171 GLN A CA 1
ATOM 1413 C C . GLN A 1 171 ? -37.058 -8.631 62.835 1.00 48.75 171 GLN A C 1
ATOM 1415 O O . GLN A 1 171 ? -36.658 -8.753 63.989 1.00 48.75 171 GLN A O 1
ATOM 1420 N N . ASN A 1 172 ? -36.941 -7.478 62.164 1.00 50.22 172 ASN A N 1
ATOM 1421 C CA . ASN A 1 172 ? -36.229 -6.312 62.714 1.00 50.22 172 ASN A CA 1
ATOM 1422 C C . ASN A 1 172 ? -37.134 -5.292 63.423 1.00 50.22 172 ASN A C 1
ATOM 1424 O O . ASN A 1 172 ? -36.695 -4.698 64.400 1.00 50.22 172 ASN A O 1
ATOM 1428 N N . GLN A 1 173 ? -38.384 -5.092 62.992 1.00 49.16 173 GLN A N 1
ATOM 1429 C CA . GLN A 1 173 ? -39.290 -4.153 63.676 1.00 49.16 173 GLN A CA 1
ATOM 1430 C C . GLN A 1 173 ? -39.837 -4.733 64.984 1.00 49.16 173 GLN A C 1
ATOM 1432 O O . GLN A 1 173 ? -39.790 -4.055 66.004 1.00 49.16 173 GLN A O 1
ATOM 1437 N N . GLN A 1 174 ? -40.227 -6.012 64.997 1.00 50.94 174 GLN A N 1
ATOM 1438 C CA . GLN A 1 174 ? -40.698 -6.674 66.216 1.00 50.94 174 GLN A CA 1
ATOM 1439 C C . GLN A 1 174 ? -39.574 -6.838 67.260 1.00 50.94 174 GLN A C 1
ATOM 1441 O O . GLN A 1 174 ? -39.812 -6.633 68.447 1.00 50.94 174 GLN A O 1
ATOM 1446 N N . ASN A 1 175 ? -38.331 -7.105 66.826 1.00 53.09 175 ASN A N 1
ATOM 1447 C CA . ASN A 1 175 ? -37.166 -7.107 67.723 1.00 53.09 175 ASN A CA 1
ATOM 1448 C C . ASN A 1 175 ? -36.820 -5.712 68.245 1.00 53.09 175 ASN A C 1
ATOM 1450 O O . ASN A 1 175 ? -36.447 -5.602 69.403 1.00 53.09 175 ASN A O 1
ATOM 1454 N N . ASN A 1 176 ? -36.909 -4.657 67.428 1.00 53.50 176 ASN A N 1
ATOM 1455 C CA . ASN A 1 176 ? -36.568 -3.306 67.884 1.00 53.50 176 ASN A CA 1
ATOM 1456 C C . ASN A 1 176 ? -37.590 -2.759 68.890 1.00 53.50 176 ASN A C 1
ATOM 1458 O O . ASN A 1 176 ? -37.192 -2.092 69.840 1.00 53.50 176 ASN A O 1
ATOM 1462 N N . GLU A 1 177 ? -38.879 -3.069 68.730 1.00 56.75 177 GLU A N 1
ATOM 1463 C CA . GLU A 1 177 ? -39.909 -2.693 69.710 1.00 56.75 177 GLU A CA 1
ATOM 1464 C C . GLU A 1 177 ? -39.792 -3.507 71.006 1.00 56.75 177 GLU A C 1
ATOM 1466 O O . GLU A 1 177 ? -39.910 -2.947 72.094 1.00 56.75 177 GLU A O 1
ATOM 1471 N N . GLN A 1 178 ? -39.469 -4.803 70.917 1.00 55.94 178 GLN A N 1
ATOM 1472 C CA . GLN A 1 178 ? -39.146 -5.606 72.101 1.00 55.94 178 GLN A CA 1
ATOM 1473 C C . GLN A 1 178 ? -37.853 -5.134 72.782 1.00 55.94 178 GLN A C 1
ATOM 1475 O O . GLN A 1 178 ? -37.783 -5.140 74.004 1.00 55.94 178 GLN A O 1
ATOM 1480 N N . TRP A 1 179 ? -36.854 -4.687 72.018 1.00 57.16 179 TRP A N 1
ATOM 1481 C CA . TRP A 1 179 ? -35.562 -4.199 72.507 1.00 57.16 179 TRP A CA 1
ATOM 1482 C C . TRP A 1 179 ? -35.663 -2.867 73.258 1.00 57.16 179 TRP A C 1
ATOM 1484 O O . TRP A 1 179 ? -34.996 -2.710 74.278 1.00 57.16 179 TRP A O 1
ATOM 1494 N N . LEU A 1 180 ? -36.517 -1.937 72.812 1.00 59.59 180 LEU A N 1
ATOM 1495 C CA . LEU A 1 180 ? -36.717 -0.647 73.487 1.00 59.59 180 LEU A CA 1
ATOM 1496 C C . LEU A 1 180 ? -37.298 -0.799 74.903 1.00 59.59 180 LEU A C 1
ATOM 1498 O O . LEU A 1 180 ? -36.933 -0.020 75.777 1.00 59.59 180 LEU A O 1
ATOM 1502 N N . ASN A 1 181 ? -38.097 -1.840 75.162 1.00 62.47 181 ASN A N 1
ATOM 1503 C CA . ASN A 1 181 ? -38.599 -2.139 76.511 1.00 62.47 181 ASN A CA 1
ATOM 1504 C C . ASN A 1 181 ? -37.500 -2.596 77.491 1.00 62.47 181 ASN A C 1
ATOM 1506 O O . ASN A 1 181 ? -37.683 -2.472 78.695 1.00 62.47 181 ASN A O 1
ATOM 1510 N N . PHE A 1 182 ? -36.354 -3.094 77.009 1.00 57.62 182 PHE A N 1
ATOM 1511 C CA . PHE A 1 182 ? -35.225 -3.490 77.868 1.00 57.62 182 PHE A CA 1
ATOM 1512 C C . PHE A 1 182 ? -34.250 -2.338 78.163 1.00 57.62 182 PHE A C 1
ATOM 1514 O O . PHE A 1 182 ? -33.377 -2.484 79.019 1.00 57.62 182 PHE A O 1
ATOM 1521 N N . VAL A 1 183 ? -34.369 -1.200 77.466 1.00 56.66 183 VAL A N 1
ATOM 1522 C CA . VAL A 1 183 ? -33.469 -0.041 77.637 1.00 56.66 183 VAL A CA 1
ATOM 1523 C C . VAL A 1 183 ? -33.676 0.647 78.991 1.00 56.66 183 VAL A C 1
ATOM 1525 O O . VAL A 1 183 ? -32.716 1.190 79.536 1.00 56.66 183 VAL A O 1
ATOM 1528 N N . ASP A 1 184 ? -34.875 0.548 79.568 1.00 58.50 184 ASP A N 1
ATOM 1529 C CA . ASP A 1 184 ? -35.193 1.126 80.879 1.00 58.50 184 ASP A CA 1
ATOM 1530 C C . ASP A 1 184 ? -34.791 0.229 82.072 1.00 58.50 184 ASP A C 1
ATOM 1532 O O . ASP A 1 184 ? -34.669 0.734 83.188 1.00 58.50 184 ASP A O 1
ATOM 1536 N N . GLU A 1 185 ? -34.542 -1.076 81.872 1.00 57.16 185 GLU A N 1
ATOM 1537 C CA . GLU A 1 185 ? -34.336 -2.031 82.980 1.00 57.16 185 GLU A CA 1
ATOM 1538 C C . GLU A 1 185 ? -32.855 -2.359 83.293 1.00 57.16 185 GLU A C 1
ATOM 1540 O O . GLU A 1 185 ? -32.537 -2.574 84.462 1.00 57.16 185 GLU A O 1
ATOM 1545 N N . ASP A 1 186 ? -31.931 -2.361 82.314 1.00 65.25 186 ASP A N 1
ATOM 1546 C CA . ASP A 1 186 ? -30.469 -2.480 82.550 1.00 65.25 186 ASP A CA 1
ATOM 1547 C C . ASP A 1 186 ? -29.612 -2.146 81.295 1.00 65.25 186 ASP A C 1
ATOM 1549 O O . ASP A 1 186 ? -29.414 -2.992 80.410 1.00 65.25 186 ASP A O 1
ATOM 1553 N N . PRO A 1 187 ? -29.002 -0.948 81.213 1.00 62.31 187 PRO A N 1
ATOM 1554 C CA . PRO A 1 187 ? -28.186 -0.546 80.066 1.00 62.31 187 PRO A CA 1
ATOM 1555 C C . PRO A 1 187 ? -26.833 -1.281 79.940 1.00 62.31 187 PRO A C 1
ATOM 1557 O O . PRO A 1 187 ? -26.246 -1.294 78.852 1.00 62.31 187 PRO A O 1
ATOM 1560 N N . ALA A 1 188 ? -26.314 -1.916 81.000 1.00 62.66 188 ALA A N 1
ATOM 1561 C CA . ALA A 1 188 ? -25.029 -2.624 80.955 1.00 62.66 188 ALA A CA 1
ATOM 1562 C C . ALA A 1 188 ? -25.154 -4.026 80.330 1.00 62.66 188 ALA A C 1
ATOM 1564 O O . ALA A 1 188 ? -24.286 -4.440 79.550 1.00 62.66 188 ALA A O 1
ATOM 1565 N N . GLY A 1 189 ? -26.251 -4.740 80.607 1.00 65.75 189 GLY A N 1
ATOM 1566 C CA . GLY A 1 189 ? -26.576 -6.019 79.961 1.00 65.75 189 GLY A CA 1
ATOM 1567 C C . GLY A 1 189 ? -26.755 -5.891 78.442 1.00 65.75 189 GLY A C 1
ATOM 1568 O O . GLY A 1 189 ? -26.322 -6.756 77.675 1.00 65.75 189 GLY A O 1
ATOM 1569 N N . LEU A 1 190 ? -27.288 -4.752 78.003 1.00 67.81 190 LEU A N 1
ATOM 1570 C CA . LEU A 1 190 ? -27.524 -4.405 76.600 1.00 67.81 190 LEU A CA 1
ATOM 1571 C C . LEU A 1 190 ? -26.250 -4.341 75.753 1.00 67.81 190 LEU A C 1
ATOM 1573 O O . LEU A 1 190 ? -26.192 -4.898 74.652 1.00 67.81 190 LEU A O 1
ATOM 1577 N N . LEU A 1 191 ? -25.205 -3.692 76.269 1.00 72.31 191 LEU A N 1
ATOM 1578 C CA . LEU A 1 191 ? -23.919 -3.613 75.576 1.00 72.31 191 LEU A CA 1
ATOM 1579 C C . LEU A 1 191 ? -23.298 -5.004 75.420 1.00 72.31 191 LEU A C 1
ATOM 1581 O O . LEU A 1 191 ? -22.804 -5.336 74.343 1.00 72.31 191 LEU A O 1
ATOM 1585 N N . LYS A 1 192 ? -23.383 -5.842 76.457 1.00 72.94 192 LYS A N 1
ATOM 1586 C CA . LYS A 1 192 ? -22.833 -7.204 76.452 1.00 72.94 192 LYS A CA 1
ATOM 1587 C C . LYS A 1 192 ? -23.462 -8.084 75.367 1.00 72.94 192 LYS A C 1
ATOM 1589 O O . LYS A 1 192 ? -22.732 -8.770 74.650 1.00 72.94 192 LYS A O 1
ATOM 1594 N N . GLU A 1 193 ? -24.782 -8.036 75.205 1.00 72.38 193 GLU A N 1
ATOM 1595 C CA . GLU A 1 193 ? -25.477 -8.803 74.161 1.00 72.38 193 GLU A CA 1
ATOM 1596 C C . GLU A 1 193 ? -25.211 -8.255 72.752 1.00 72.38 193 GLU A C 1
ATOM 1598 O O . GLU A 1 193 ? -24.974 -9.033 71.823 1.00 72.38 193 GLU A O 1
ATOM 1603 N N . LYS A 1 194 ? -25.132 -6.927 72.580 1.00 75.56 194 LYS A N 1
ATOM 1604 C CA . LYS A 1 194 ? -24.737 -6.342 71.290 1.00 75.56 194 LYS A CA 1
ATOM 1605 C C . LYS A 1 194 ? -23.326 -6.782 70.884 1.00 75.56 194 LYS A C 1
ATOM 1607 O O . LYS A 1 194 ? -23.141 -7.252 69.764 1.00 75.56 194 LYS A O 1
ATOM 1612 N N . PHE A 1 195 ? -22.354 -6.687 71.794 1.00 75.38 195 PHE A N 1
ATOM 1613 C CA . PHE A 1 195 ? -20.972 -7.107 71.537 1.00 75.38 195 PHE A CA 1
ATOM 1614 C C . PHE A 1 195 ? -20.872 -8.595 71.195 1.00 75.38 195 PHE A C 1
ATOM 1616 O O . PHE A 1 195 ? -20.157 -8.960 70.265 1.00 75.38 195 PHE A O 1
ATOM 1623 N N . LYS A 1 196 ? -21.615 -9.457 71.895 1.00 74.44 196 LYS A N 1
ATOM 1624 C CA . LYS A 1 196 ? -21.663 -10.898 71.609 1.00 74.44 196 LYS A CA 1
ATOM 1625 C C . LYS A 1 196 ? -22.217 -11.187 70.211 1.00 74.44 196 LYS A C 1
ATOM 1627 O O . LYS A 1 196 ? -21.656 -12.013 69.493 1.00 74.44 196 LYS A O 1
ATOM 1632 N N . ARG A 1 197 ? -23.277 -10.484 69.805 1.00 76.44 197 ARG A N 1
ATOM 1633 C CA . ARG A 1 197 ? -23.868 -10.607 68.466 1.00 76.44 197 ARG A CA 1
ATOM 1634 C C . ARG A 1 197 ? -22.928 -10.105 67.370 1.00 76.44 197 ARG A C 1
ATOM 1636 O O . ARG A 1 197 ? -22.787 -10.762 66.343 1.00 76.44 197 ARG A O 1
ATOM 1643 N N . ASP A 1 198 ? -22.294 -8.955 67.585 1.00 69.88 198 ASP A N 1
ATOM 1644 C CA . ASP A 1 198 ? -21.361 -8.366 66.621 1.00 69.88 198 ASP A CA 1
ATOM 1645 C C . ASP A 1 198 ? -20.100 -9.248 66.479 1.00 69.88 198 ASP A C 1
ATOM 1647 O O . ASP A 1 198 ? -19.622 -9.457 65.367 1.00 69.88 198 ASP A O 1
ATOM 1651 N N . TYR A 1 199 ? -19.641 -9.878 67.569 1.00 75.19 199 TYR A N 1
ATOM 1652 C CA . TYR A 1 199 ? -18.558 -10.869 67.556 1.00 75.19 199 TYR A CA 1
ATOM 1653 C C . TYR A 1 199 ? -18.916 -12.129 66.749 1.00 75.19 199 TYR A C 1
ATOM 1655 O O . TYR A 1 199 ? -18.122 -12.573 65.923 1.00 75.19 199 TYR A O 1
ATOM 1663 N N . GLN A 1 200 ? -20.125 -12.677 66.917 1.00 69.81 200 GLN A N 1
ATOM 1664 C CA . GLN A 1 200 ? -20.583 -13.861 66.172 1.00 69.81 200 GLN A CA 1
ATOM 1665 C C . GLN A 1 200 ? -20.749 -13.623 64.666 1.00 69.81 200 GLN A C 1
ATOM 1667 O O . GLN A 1 200 ? -20.644 -14.569 63.898 1.00 69.81 200 GLN A O 1
ATOM 1672 N N . LYS A 1 201 ? -21.005 -12.382 64.239 1.00 68.19 201 LYS A N 1
ATOM 1673 C CA . LYS A 1 201 ? -21.066 -12.016 62.814 1.00 68.19 201 LYS A CA 1
ATOM 1674 C C . LYS A 1 201 ? -19.692 -11.768 62.185 1.00 68.19 201 LYS A C 1
ATOM 1676 O O . LYS A 1 201 ? -19.610 -11.636 60.969 1.00 68.19 201 LYS A O 1
ATOM 1681 N N . SER A 1 202 ? -18.648 -11.636 63.005 1.00 60.56 202 SER A N 1
ATOM 1682 C CA . SER A 1 202 ? -17.268 -11.389 62.563 1.00 60.56 202 SER A CA 1
ATOM 1683 C C . SER A 1 202 ? -16.421 -12.660 62.402 1.00 60.56 202 SER A C 1
ATOM 1685 O O . SER A 1 202 ? -15.243 -12.558 62.069 1.00 60.56 202 SER A O 1
ATOM 1687 N N . GLN A 1 203 ? -17.022 -13.830 62.642 1.00 55.19 203 GLN A N 1
ATOM 1688 C CA . GLN A 1 203 ? -16.482 -15.170 62.379 1.00 55.19 203 GLN A CA 1
ATOM 1689 C C . GLN A 1 203 ? -17.154 -15.738 61.128 1.00 55.19 203 GLN A C 1
ATOM 1691 O O . GLN A 1 203 ? -16.447 -16.387 60.329 1.00 55.19 203 GLN A O 1
#

Mean predicted aligned error: 15.4 Å